Protein AF-A0A834Y3A1-F1 (afdb_monomer)

pLDDT: mean 75.52, std 21.19, range [23.22, 96.44]

Radius of gyration: 27.65 Å; Cα contacts (8 Å, |Δi|>4): 229; chains: 1; bounding box: 80×73×77 Å

Structure (mmCIF, N/CA/C/O backbone):
data_AF-A0A834Y3A1-F1
#
_entry.id   AF-A0A834Y3A1-F1
#
loop_
_atom_site.group_PDB
_atom_site.id
_atom_site.type_symbol
_atom_site.label_atom_id
_atom_site.label_alt_id
_atom_site.label_comp_id
_atom_site.label_asym_id
_atom_site.label_entity_id
_atom_site.label_seq_id
_atom_site.pdbx_PDB_ins_code
_atom_site.Cartn_x
_atom_site.Cartn_y
_atom_site.Cartn_z
_atom_site.occupancy
_atom_site.B_iso_or_equiv
_atom_site.auth_seq_id
_atom_site.auth_comp_id
_atom_site.auth_asym_id
_atom_site.auth_atom_id
_atom_site.pdbx_PDB_model_num
ATOM 1 N N . MET A 1 1 ? -21.225 -27.602 10.235 1.00 32.69 1 MET A N 1
ATOM 2 C CA . MET A 1 1 ? -19.753 -27.728 10.175 1.00 32.69 1 MET A CA 1
ATOM 3 C C . MET A 1 1 ? -19.314 -27.393 8.750 1.00 32.69 1 MET A C 1
ATOM 5 O O . MET A 1 1 ? -19.559 -28.190 7.855 1.00 32.69 1 MET A O 1
ATOM 9 N N . LYS A 1 2 ? -18.823 -26.173 8.484 1.00 32.00 2 LYS A N 1
ATOM 10 C CA . LYS A 1 2 ? -18.337 -25.793 7.144 1.00 32.00 2 LYS A CA 1
ATOM 11 C C . LYS A 1 2 ? -16.870 -26.198 7.054 1.00 32.00 2 LYS A C 1
ATOM 13 O O . LYS A 1 2 ? -16.052 -25.649 7.782 1.00 32.00 2 LYS A O 1
ATOM 18 N N . VAL A 1 3 ? -16.559 -27.169 6.200 1.00 30.30 3 VAL A N 1
ATOM 19 C CA . VAL A 1 3 ? -15.176 -27.528 5.877 1.00 30.30 3 VAL A CA 1
ATOM 20 C C . VAL A 1 3 ? -14.575 -26.335 5.139 1.00 30.30 3 VAL A C 1
ATOM 22 O O . VAL A 1 3 ? -14.958 -26.049 4.004 1.00 30.30 3 VAL A O 1
ATOM 25 N N . ALA A 1 4 ? -13.694 -25.589 5.803 1.00 40.66 4 ALA A N 1
ATOM 26 C CA . ALA A 1 4 ? -12.863 -24.610 5.125 1.00 40.66 4 ALA A CA 1
ATOM 27 C C . ALA A 1 4 ? -12.003 -25.387 4.123 1.00 40.66 4 ALA A C 1
ATOM 29 O O . ALA A 1 4 ? -11.193 -26.225 4.518 1.00 40.66 4 ALA A O 1
ATOM 30 N N . ARG A 1 5 ? -12.226 -25.178 2.822 1.00 53.34 5 ARG A N 1
ATOM 31 C CA . ARG A 1 5 ? -11.304 -25.698 1.813 1.00 53.34 5 ARG A CA 1
ATOM 32 C C . ARG A 1 5 ? -9.992 -24.950 2.016 1.00 53.34 5 ARG A C 1
ATOM 34 O O . ARG A 1 5 ? -9.934 -23.746 1.774 1.00 53.34 5 ARG A O 1
ATOM 41 N N . ASN A 1 6 ? -8.973 -25.653 2.499 1.00 65.19 6 ASN A N 1
ATOM 42 C CA . ASN A 1 6 ? -7.609 -25.154 2.456 1.00 65.19 6 ASN A CA 1
ATOM 43 C C . ASN A 1 6 ? -7.228 -25.058 0.980 1.00 65.19 6 ASN A C 1
ATOM 45 O O . ASN A 1 6 ? -6.978 -26.070 0.332 1.00 65.19 6 ASN A O 1
ATOM 49 N N . PHE A 1 7 ? -7.279 -23.846 0.436 1.00 71.38 7 PHE A N 1
ATOM 50 C CA . PHE A 1 7 ? -6.745 -23.576 -0.887 1.00 71.38 7 PHE A CA 1
ATOM 51 C C . PHE A 1 7 ? -5.223 -23.657 -0.807 1.00 71.38 7 PHE A C 1
ATOM 53 O O . PHE A 1 7 ? -4.604 -22.929 -0.027 1.00 71.38 7 PHE A O 1
ATOM 60 N N . ASP A 1 8 ? -4.630 -24.543 -1.605 1.00 81.19 8 ASP A N 1
ATOM 61 C CA . ASP A 1 8 ? -3.187 -24.560 -1.800 1.00 81.19 8 ASP A CA 1
ATOM 62 C C . ASP A 1 8 ? -2.806 -23.429 -2.763 1.00 81.19 8 ASP A C 1
ATOM 64 O O . ASP A 1 8 ? -2.893 -23.552 -3.986 1.00 81.19 8 ASP A O 1
ATOM 68 N N . TRP A 1 9 ? -2.425 -22.287 -2.193 1.00 76.19 9 TRP A N 1
ATOM 69 C CA . TRP A 1 9 ? -2.012 -21.115 -2.960 1.00 76.19 9 TRP A CA 1
ATOM 70 C C . TRP A 1 9 ? -0.797 -21.387 -3.849 1.00 76.19 9 TRP A C 1
ATOM 72 O O . TRP A 1 9 ? -0.702 -20.776 -4.912 1.00 76.19 9 TRP A O 1
ATOM 82 N N . ASN A 1 10 ? 0.091 -22.317 -3.474 1.00 76.81 10 ASN A N 1
ATOM 83 C CA . ASN A 1 10 ? 1.220 -22.681 -4.331 1.00 76.81 10 ASN A CA 1
ATOM 84 C C . ASN A 1 10 ? 0.724 -23.313 -5.620 1.00 76.81 10 ASN A C 1
ATOM 86 O O . ASN A 1 10 ? 1.170 -22.927 -6.699 1.00 76.81 10 ASN A O 1
ATOM 90 N N . GLN A 1 11 ? -0.233 -24.233 -5.506 1.00 83.00 11 GLN A N 1
ATOM 91 C CA . GLN A 1 11 ? -0.809 -24.888 -6.670 1.00 83.00 11 GLN A CA 1
ATOM 92 C C . GLN A 1 11 ? -1.520 -23.879 -7.576 1.00 83.00 11 GLN A C 1
ATOM 94 O O . GLN A 1 11 ? -1.281 -23.878 -8.775 1.00 83.00 11 GLN A O 1
ATOM 99 N N . ILE A 1 12 ? -2.294 -22.942 -7.014 1.00 82.56 12 ILE A N 1
ATOM 100 C CA . ILE A 1 12 ? -2.977 -21.902 -7.807 1.00 82.56 12 ILE A CA 1
ATOM 101 C C . ILE A 1 12 ? -1.976 -21.036 -8.585 1.00 82.56 12 ILE A C 1
ATOM 103 O O . ILE A 1 12 ? -2.203 -20.724 -9.754 1.00 82.56 12 ILE A O 1
ATOM 107 N N . ILE A 1 13 ? -0.874 -20.628 -7.951 1.00 80.31 13 ILE A N 1
ATOM 108 C CA . ILE A 1 13 ? 0.148 -19.797 -8.602 1.00 80.31 13 ILE A CA 1
ATOM 109 C C . ILE A 1 13 ? 0.891 -20.605 -9.680 1.00 80.31 13 ILE A C 1
ATOM 111 O O . ILE A 1 13 ? 1.150 -20.082 -10.766 1.00 80.31 13 ILE A O 1
ATOM 115 N N . LEU A 1 14 ? 1.196 -21.881 -9.419 1.00 82.81 14 LEU A N 1
ATOM 116 C CA . LEU A 1 14 ? 1.793 -22.792 -10.401 1.00 82.81 14 LEU A CA 1
ATOM 117 C C . LEU A 1 14 ? 0.873 -23.007 -11.608 1.00 82.81 14 LEU A C 1
ATOM 119 O O . LEU A 1 14 ? 1.329 -22.878 -12.743 1.00 82.81 14 LEU A O 1
ATOM 123 N N . ASP A 1 15 ? -0.414 -23.254 -11.378 1.00 85.06 15 ASP A N 1
ATOM 124 C CA . ASP A 1 15 ? -1.414 -23.433 -12.433 1.00 85.06 15 ASP A CA 1
ATOM 125 C C . ASP A 1 15 ? -1.564 -22.155 -13.267 1.00 85.06 15 ASP A C 1
ATOM 127 O O . ASP A 1 15 ? -1.621 -22.207 -14.499 1.00 85.06 15 ASP A O 1
ATOM 131 N N . ALA A 1 16 ? -1.570 -20.986 -12.615 1.00 83.81 16 ALA A N 1
ATOM 132 C CA . ALA A 1 16 ? -1.600 -19.696 -13.296 1.00 83.81 16 ALA A CA 1
ATOM 133 C C . ALA A 1 16 ? -0.361 -19.498 -14.183 1.00 83.81 16 ALA A C 1
ATOM 135 O O . ALA A 1 16 ? -0.502 -19.068 -15.329 1.00 83.81 16 ALA A O 1
ATOM 136 N N . LYS A 1 17 ? 0.834 -19.855 -13.689 1.00 83.00 17 LYS A N 1
ATOM 137 C CA . LYS A 1 17 ? 2.085 -19.812 -14.462 1.00 83.00 17 LYS A CA 1
ATOM 138 C C . LYS A 1 17 ? 2.014 -20.723 -15.682 1.00 83.00 17 LYS A C 1
ATOM 140 O O . LYS A 1 17 ? 2.217 -20.249 -16.792 1.00 83.00 17 LYS A O 1
ATOM 145 N N . GLN A 1 18 ? 1.650 -21.992 -15.494 1.00 86.25 18 GLN A N 1
ATOM 146 C CA . GLN A 1 18 ? 1.527 -22.959 -16.588 1.00 86.25 18 GLN A CA 1
ATOM 147 C C . GLN A 1 18 ? 0.534 -22.490 -17.655 1.00 86.25 18 GLN A C 1
ATOM 149 O O . GLN A 1 18 ? 0.796 -22.608 -18.851 1.00 86.25 18 GLN A O 1
ATOM 154 N N . LEU A 1 19 ? -0.601 -21.923 -17.235 1.00 85.06 19 LEU A N 1
ATOM 155 C CA . LEU A 1 19 ? -1.594 -21.372 -18.152 1.00 85.06 19 LEU A CA 1
ATOM 156 C C . LEU A 1 19 ? -1.058 -20.162 -18.926 1.00 85.06 19 LEU A C 1
ATOM 158 O O . LEU A 1 19 ? -1.362 -20.016 -20.111 1.00 85.06 19 LEU A O 1
ATOM 162 N N . ALA A 1 20 ? -0.301 -19.287 -18.267 1.00 84.00 20 ALA A N 1
ATOM 163 C CA . ALA A 1 20 ? 0.315 -18.135 -18.908 1.00 84.00 20 ALA A CA 1
ATOM 164 C C . ALA A 1 20 ? 1.389 -18.575 -19.913 1.00 84.00 20 ALA A C 1
ATOM 166 O O . ALA A 1 20 ? 1.326 -18.158 -21.069 1.00 84.00 20 ALA A O 1
ATOM 167 N N . ASP A 1 21 ? 2.264 -19.508 -19.530 1.00 84.25 21 ASP A N 1
ATOM 168 C CA . ASP A 1 21 ? 3.291 -20.096 -20.396 1.00 84.25 21 ASP A CA 1
ATOM 169 C C . ASP A 1 21 ? 2.661 -20.752 -21.636 1.00 84.25 21 ASP A C 1
ATOM 171 O O . ASP A 1 21 ? 3.067 -20.472 -22.765 1.00 84.25 21 ASP A O 1
ATOM 175 N N . ALA A 1 22 ? 1.591 -21.536 -21.458 1.00 89.19 22 ALA A N 1
ATOM 176 C CA . ALA A 1 22 ? 0.849 -22.161 -22.558 1.00 89.19 22 ALA A CA 1
ATOM 177 C C . ALA A 1 22 ? 0.218 -21.145 -23.529 1.00 89.19 22 ALA A C 1
ATOM 179 O O . ALA A 1 22 ? -0.038 -21.467 -24.689 1.00 89.19 22 ALA A O 1
ATOM 180 N N . LYS A 1 23 ? -0.038 -19.916 -23.067 1.00 87.81 23 LYS A N 1
ATOM 181 C CA . LYS A 1 23 ? -0.569 -18.810 -23.877 1.00 87.81 23 LYS A CA 1
ATOM 182 C C . LYS A 1 23 ? 0.519 -17.854 -24.380 1.00 87.81 23 LYS A C 1
ATOM 184 O O . LYS A 1 23 ? 0.181 -16.868 -25.034 1.00 87.81 23 LYS A O 1
ATOM 189 N N . GLY A 1 24 ? 1.795 -18.100 -24.071 1.00 86.44 24 GLY A N 1
ATOM 190 C CA . GLY A 1 24 ? 2.888 -17.166 -24.359 1.00 86.44 24 GLY A CA 1
ATOM 191 C C . GLY A 1 24 ? 2.744 -15.825 -23.627 1.00 86.44 24 GLY A C 1
ATOM 192 O O . GLY A 1 24 ? 3.175 -14.790 -24.133 1.00 86.44 24 GLY A O 1
ATOM 193 N N . ILE A 1 25 ? 2.088 -15.825 -22.464 1.00 84.88 25 ILE A N 1
ATOM 194 C CA . ILE A 1 25 ? 1.897 -14.661 -21.597 1.00 84.88 25 ILE A CA 1
ATOM 195 C C . ILE A 1 25 ? 2.917 -14.746 -20.464 1.00 84.88 25 ILE A C 1
ATOM 197 O O . ILE A 1 25 ? 3.046 -15.774 -19.812 1.00 84.88 25 ILE A O 1
ATOM 201 N N . SER A 1 26 ? 3.608 -13.647 -20.180 1.00 79.25 26 SER A N 1
ATOM 202 C CA . SER A 1 26 ? 4.492 -13.554 -19.018 1.00 79.25 26 SER A CA 1
ATOM 203 C C . SER A 1 26 ? 3.747 -12.943 -17.829 1.00 79.25 26 SER A C 1
ATOM 205 O O . SER A 1 26 ? 3.118 -11.891 -17.960 1.00 79.25 26 SER A O 1
ATOM 207 N N . ILE A 1 27 ? 3.819 -13.597 -16.667 1.00 79.12 27 ILE A N 1
ATOM 208 C CA . ILE A 1 27 ? 3.304 -13.057 -15.403 1.00 79.12 27 ILE A CA 1
ATOM 209 C C . ILE A 1 27 ? 4.431 -12.302 -14.707 1.00 79.12 27 ILE A C 1
ATOM 211 O O . ILE A 1 27 ? 5.440 -12.898 -14.340 1.00 79.12 27 ILE A O 1
ATOM 215 N N . TYR A 1 28 ? 4.229 -11.005 -14.494 1.00 76.38 28 TYR A N 1
ATOM 216 C CA . TYR A 1 28 ? 5.210 -10.143 -13.829 1.00 76.38 28 TYR A CA 1
ATOM 217 C C . TYR A 1 28 ? 4.833 -9.807 -12.388 1.00 76.38 28 TYR A C 1
ATOM 219 O O . TYR A 1 28 ? 5.699 -9.424 -11.616 1.00 76.38 28 TYR A O 1
ATOM 227 N N . ALA A 1 29 ? 3.563 -9.964 -12.004 1.00 81.25 29 ALA A N 1
ATOM 228 C CA . ALA A 1 29 ? 3.100 -9.674 -10.654 1.00 81.25 29 ALA A CA 1
ATOM 229 C C . ALA A 1 29 ? 1.951 -10.595 -10.230 1.00 81.25 29 ALA A C 1
ATOM 231 O O . ALA A 1 29 ? 1.132 -11.001 -11.057 1.00 81.25 29 ALA A O 1
ATOM 232 N N . VAL A 1 30 ? 1.860 -10.879 -8.931 1.00 81.88 30 VAL A N 1
ATOM 233 C CA . VAL A 1 30 ? 0.772 -11.645 -8.309 1.00 81.88 30 VAL A CA 1
ATOM 234 C C . VAL A 1 30 ? 0.327 -10.903 -7.058 1.00 81.88 30 VAL A C 1
ATOM 236 O O . VAL A 1 30 ? 1.142 -10.538 -6.212 1.00 81.88 30 VAL A O 1
ATOM 239 N N . MET A 1 31 ? -0.986 -10.693 -6.943 1.00 82.19 31 MET A N 1
ATOM 240 C CA . MET A 1 31 ? -1.605 -10.194 -5.720 1.00 82.19 31 MET A CA 1
ATOM 241 C C . MET A 1 31 ? -1.971 -11.362 -4.810 1.00 82.19 31 MET A C 1
ATOM 243 O O . MET A 1 31 ? -2.745 -12.234 -5.202 1.00 82.19 31 MET A O 1
ATOM 247 N N . ILE A 1 32 ? -1.454 -11.352 -3.588 1.00 81.88 32 ILE A N 1
ATOM 248 C CA . ILE A 1 32 ? -1.757 -12.338 -2.551 1.00 81.88 32 ILE A CA 1
ATOM 249 C C . ILE A 1 32 ? -2.313 -11.661 -1.309 1.00 81.88 32 ILE A C 1
ATOM 251 O O . ILE A 1 32 ? -2.127 -10.470 -1.101 1.00 81.88 32 ILE A O 1
ATOM 255 N N . ASN A 1 33 ? -2.982 -12.427 -0.458 1.00 78.81 33 ASN A N 1
ATOM 256 C CA . ASN A 1 33 ? -3.491 -11.920 0.809 1.00 78.81 33 ASN A CA 1
ATOM 257 C C . ASN A 1 33 ? -2.335 -11.672 1.795 1.00 78.81 33 ASN A C 1
ATOM 259 O O . ASN A 1 33 ? -1.788 -10.572 1.823 1.00 78.81 33 ASN A O 1
ATOM 263 N N . ASP A 1 34 ? -1.906 -12.701 2.536 1.00 69.25 34 ASP A N 1
ATOM 264 C CA . ASP A 1 34 ? -0.954 -12.516 3.646 1.00 69.25 34 ASP A CA 1
ATOM 265 C C . ASP A 1 34 ? 0.252 -13.471 3.637 1.00 69.25 34 ASP A C 1
ATOM 267 O O . ASP A 1 34 ? 1.206 -13.253 4.382 1.00 69.25 34 ASP A O 1
ATOM 271 N N . ASN A 1 35 ? 0.248 -14.512 2.800 1.00 67.00 35 ASN A N 1
ATOM 272 C CA . ASN A 1 35 ? 1.217 -15.607 2.891 1.00 67.00 35 ASN A CA 1
ATOM 273 C C . ASN A 1 35 ? 2.359 -15.458 1.866 1.00 67.00 35 ASN A C 1
ATOM 275 O O . ASN A 1 35 ? 2.408 -16.169 0.865 1.00 67.00 35 ASN A O 1
ATOM 279 N N . ILE A 1 36 ? 3.241 -14.476 2.099 1.00 62.66 36 ILE A N 1
ATOM 280 C CA . ILE A 1 36 ? 4.395 -14.173 1.222 1.00 62.66 36 ILE A CA 1
ATOM 281 C C . ILE A 1 36 ? 5.398 -15.337 1.198 1.00 62.66 36 ILE A C 1
ATOM 283 O O . ILE A 1 36 ? 5.954 -15.645 0.144 1.00 62.66 36 ILE A O 1
ATOM 287 N N . ASP A 1 37 ? 5.572 -16.030 2.327 1.00 65.62 37 ASP A N 1
ATOM 288 C CA . ASP A 1 37 ? 6.592 -17.074 2.514 1.00 65.62 37 ASP A CA 1
ATOM 289 C C . ASP A 1 37 ? 6.440 -18.270 1.560 1.00 65.62 37 ASP A C 1
ATOM 291 O O . ASP A 1 37 ? 7.386 -19.027 1.328 1.00 65.62 37 ASP A O 1
ATOM 295 N N . LEU A 1 38 ? 5.249 -18.446 0.989 1.00 60.94 38 LEU A N 1
ATOM 296 C CA . LEU A 1 38 ? 4.933 -19.542 0.081 1.00 60.94 38 LEU A CA 1
ATOM 297 C C . LEU A 1 38 ? 5.582 -19.384 -1.307 1.00 60.94 38 LEU A C 1
ATOM 299 O O . LEU A 1 38 ? 5.901 -20.384 -1.947 1.00 60.94 38 LEU A O 1
ATOM 303 N N . ILE A 1 39 ? 5.861 -18.159 -1.761 1.00 59.56 39 ILE A N 1
ATOM 304 C CA . ILE A 1 39 ? 6.174 -17.913 -3.182 1.00 59.56 39 ILE A CA 1
ATOM 305 C C . ILE A 1 39 ? 7.664 -18.048 -3.500 1.00 59.56 39 ILE A C 1
ATOM 307 O O . ILE A 1 39 ? 8.029 -18.494 -4.591 1.00 59.56 39 ILE A O 1
ATOM 311 N N . ASN A 1 40 ? 8.531 -17.802 -2.516 1.00 59.97 40 ASN A N 1
ATOM 312 C CA . ASN A 1 40 ? 9.982 -17.933 -2.683 1.00 59.97 40 ASN A CA 1
ATOM 313 C C . ASN A 1 40 ? 10.435 -19.375 -2.995 1.00 59.97 40 ASN A C 1
ATOM 315 O O . ASN A 1 40 ? 11.567 -19.583 -3.414 1.00 59.97 40 ASN A O 1
ATOM 319 N N . LYS A 1 41 ? 9.568 -20.385 -2.825 1.00 61.56 41 LYS A N 1
ATOM 320 C CA . LYS A 1 41 ? 9.911 -21.802 -3.036 1.00 61.56 41 LYS A CA 1
ATOM 321 C C . LYS A 1 41 ? 9.649 -22.330 -4.448 1.00 61.56 41 LYS A C 1
ATOM 323 O O . LYS A 1 41 ? 10.129 -23.411 -4.770 1.00 61.56 41 LYS A O 1
ATOM 328 N N . ALA A 1 42 ? 8.900 -21.614 -5.288 1.00 60.09 42 ALA A N 1
ATOM 329 C CA . ALA A 1 42 ? 8.361 -22.175 -6.533 1.00 60.09 42 ALA A CA 1
ATOM 330 C C . ALA A 1 42 ? 8.996 -21.614 -7.827 1.00 60.09 42 ALA A C 1
ATOM 332 O O . ALA A 1 42 ? 8.391 -21.664 -8.899 1.00 60.09 42 ALA A O 1
ATOM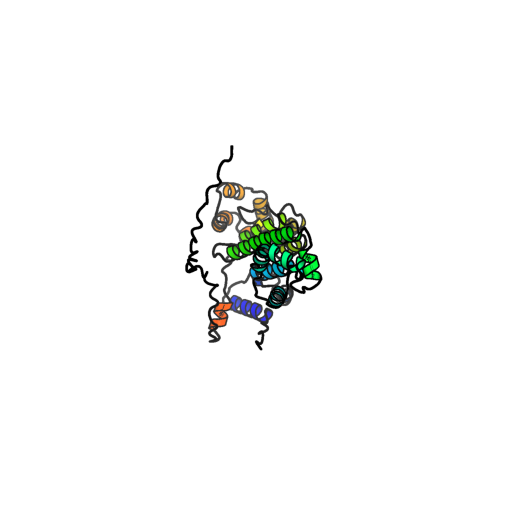 333 N N . GLY A 1 43 ? 10.230 -21.097 -7.756 1.00 65.62 43 GLY A N 1
ATOM 334 C CA . GLY A 1 43 ? 10.950 -20.608 -8.943 1.00 65.62 43 GLY A CA 1
ATOM 335 C C . GLY A 1 43 ? 10.318 -19.348 -9.548 1.00 65.62 43 GLY A C 1
ATOM 336 O O . GLY A 1 43 ? 10.212 -19.216 -10.771 1.00 65.62 43 GLY A O 1
ATOM 337 N N . PHE A 1 44 ? 9.848 -18.451 -8.679 1.00 69.81 44 PHE A N 1
ATOM 338 C CA . PHE A 1 44 ? 9.234 -17.161 -9.011 1.00 69.81 44 PHE A CA 1
ATOM 339 C C . PHE A 1 44 ? 10.142 -15.978 -8.654 1.00 69.81 44 PHE A C 1
ATOM 341 O O . PHE A 1 44 ? 9.657 -14.916 -8.286 1.00 69.81 44 PHE A O 1
ATOM 348 N N . GLU A 1 45 ? 11.459 -16.146 -8.777 1.00 68.88 45 GLU A N 1
ATOM 349 C CA . GLU A 1 45 ? 12.464 -15.158 -8.343 1.00 68.88 45 GLU A CA 1
ATOM 350 C C . GLU A 1 45 ? 12.280 -13.765 -8.968 1.00 68.88 45 GLU A C 1
ATOM 352 O O . GLU A 1 45 ? 12.713 -12.776 -8.394 1.00 68.88 45 GLU A O 1
ATOM 357 N N . LYS A 1 46 ? 11.597 -13.675 -10.117 1.00 73.56 46 LYS A N 1
ATOM 358 C CA . LYS A 1 46 ? 11.345 -12.418 -10.843 1.00 73.56 46 LYS A CA 1
ATOM 359 C C . LYS A 1 46 ? 9.914 -11.896 -10.739 1.00 73.56 46 LYS A C 1
ATOM 361 O O . LYS A 1 46 ? 9.543 -10.975 -11.461 1.00 73.56 46 LYS A O 1
ATOM 366 N N . LEU A 1 47 ? 9.068 -12.520 -9.924 1.00 78.25 47 LEU A N 1
ATOM 367 C CA . LEU A 1 47 ? 7.656 -12.174 -9.867 1.00 78.25 47 LEU A CA 1
ATOM 368 C C . LEU A 1 47 ? 7.397 -11.163 -8.750 1.00 78.25 47 LEU A C 1
ATOM 370 O O . LEU A 1 47 ? 7.751 -11.382 -7.594 1.00 78.25 47 LEU A O 1
ATOM 374 N N . TRP A 1 48 ? 6.727 -10.064 -9.080 1.00 79.62 48 TRP A N 1
ATOM 375 C CA . TRP A 1 48 ? 6.436 -9.010 -8.119 1.00 79.62 48 TRP A CA 1
ATOM 376 C C . TRP A 1 48 ? 5.284 -9.418 -7.209 1.00 79.62 48 TRP A C 1
ATOM 378 O O . TRP A 1 48 ? 4.154 -9.649 -7.649 1.00 79.62 48 TRP A O 1
ATOM 388 N N . LEU A 1 49 ? 5.573 -9.502 -5.916 1.00 77.81 49 LEU A N 1
ATOM 389 C CA . LEU A 1 49 ? 4.601 -9.910 -4.913 1.00 77.81 49 LEU A CA 1
ATOM 390 C C . LEU A 1 49 ? 3.894 -8.690 -4.359 1.00 77.81 49 LEU A C 1
ATOM 392 O O . LEU A 1 49 ? 4.481 -7.871 -3.655 1.00 77.81 49 LEU A O 1
ATOM 396 N N . LEU A 1 50 ? 2.612 -8.581 -4.678 1.00 81.31 50 LEU A N 1
ATOM 397 C CA . LEU A 1 50 ? 1.762 -7.502 -4.210 1.00 81.31 50 LEU A CA 1
ATOM 398 C C . LEU A 1 50 ? 0.814 -8.044 -3.148 1.00 81.31 50 LEU A C 1
ATOM 400 O O . LEU A 1 50 ? 0.274 -9.140 -3.286 1.00 81.31 50 LEU A O 1
ATOM 404 N N . ARG A 1 51 ? 0.573 -7.275 -2.088 1.00 83.00 51 ARG A N 1
ATOM 405 C CA . ARG A 1 51 ? -0.474 -7.625 -1.128 1.00 83.00 51 ARG A CA 1
ATOM 406 C C . ARG A 1 51 ? -1.818 -7.048 -1.543 1.00 83.00 51 ARG A C 1
ATOM 408 O O . ARG A 1 51 ? -1.920 -5.916 -2.007 1.00 83.00 51 ARG A O 1
ATOM 415 N N . CYS A 1 52 ? -2.862 -7.834 -1.330 1.00 87.06 52 CYS A N 1
ATOM 416 C CA . CYS A 1 52 ? -4.244 -7.430 -1.497 1.00 87.06 52 CYS A CA 1
ATOM 417 C C . CYS A 1 52 ? -4.608 -6.386 -0.433 1.00 87.06 52 CYS A C 1
ATOM 419 O O . CYS A 1 52 ? -4.536 -6.668 0.765 1.00 87.06 52 CYS A O 1
ATOM 421 N N . ASN A 1 53 ? -5.052 -5.201 -0.868 1.00 86.44 53 ASN A N 1
ATOM 422 C CA . ASN A 1 53 ? -5.437 -4.109 0.035 1.00 86.44 53 ASN A CA 1
ATOM 423 C C . ASN A 1 53 ? -6.537 -4.515 1.019 1.00 86.44 53 ASN A C 1
ATOM 425 O O . ASN A 1 53 ? -6.499 -4.099 2.172 1.00 86.44 53 ASN A O 1
ATOM 429 N N . TRP A 1 54 ? -7.478 -5.356 0.583 1.00 86.38 54 TRP A N 1
ATOM 430 C CA . TRP A 1 54 ? -8.555 -5.856 1.434 1.00 86.38 54 TRP A CA 1
ATOM 431 C C . TRP A 1 54 ? -8.043 -6.769 2.552 1.00 86.38 54 TRP A C 1
ATOM 433 O O . TRP A 1 54 ? -8.399 -6.613 3.715 1.00 86.38 54 TRP A O 1
ATOM 443 N N . SER A 1 55 ? -7.183 -7.737 2.219 1.00 84.88 55 SER A N 1
ATOM 444 C CA . SER A 1 55 ? -6.580 -8.605 3.241 1.00 84.88 55 SER A CA 1
ATOM 445 C C . SER A 1 55 ? -5.782 -7.772 4.236 1.00 84.88 55 SER A C 1
ATOM 447 O O . SER A 1 55 ? -5.903 -7.910 5.453 1.00 84.88 55 SER A O 1
ATOM 449 N N . PHE A 1 56 ? -5.014 -6.830 3.697 1.00 86.62 56 PHE A N 1
ATOM 450 C CA . PHE A 1 56 ? -4.180 -5.949 4.480 1.00 86.62 56 PHE A CA 1
ATOM 451 C C . PHE A 1 56 ? -4.981 -5.049 5.433 1.00 86.62 56 PHE A C 1
ATOM 453 O O . PHE A 1 56 ? -4.603 -4.905 6.598 1.00 86.62 56 PHE A O 1
ATOM 460 N N . SER A 1 57 ? -6.113 -4.498 4.991 1.00 86.19 57 SER A N 1
ATOM 461 C CA . SER A 1 57 ? -6.971 -3.681 5.849 1.00 86.19 57 SER A CA 1
ATOM 462 C C . SER A 1 57 ? -7.573 -4.476 6.997 1.00 86.19 57 SER A C 1
ATOM 464 O O . SER A 1 57 ? -7.616 -3.963 8.110 1.00 86.19 57 SER A O 1
ATOM 466 N N . VAL A 1 58 ? -7.965 -5.735 6.769 1.00 85.19 58 VAL A N 1
ATOM 467 C CA . VAL A 1 58 ? -8.451 -6.627 7.836 1.00 85.19 58 VAL A CA 1
ATOM 468 C C . VAL A 1 58 ? -7.361 -6.851 8.889 1.00 85.19 58 VAL A C 1
ATOM 470 O O . VAL A 1 58 ? -7.645 -6.907 10.086 1.00 85.19 58 VAL A O 1
ATOM 473 N N . LEU A 1 59 ? -6.091 -6.945 8.482 1.00 85.19 59 LEU A N 1
ATOM 474 C CA . LEU A 1 59 ? -4.988 -7.052 9.439 1.00 85.19 59 LEU A CA 1
ATOM 475 C C . LEU A 1 59 ? -4.776 -5.774 10.253 1.00 85.19 59 LEU A C 1
ATOM 477 O O . LEU A 1 59 ? -4.470 -5.875 11.441 1.00 85.19 59 LEU A O 1
ATOM 481 N N . ILE A 1 60 ? -4.908 -4.596 9.637 1.00 85.94 60 ILE A N 1
ATOM 482 C CA . ILE A 1 60 ? -4.830 -3.326 10.370 1.00 85.94 60 ILE A CA 1
ATOM 483 C C . ILE A 1 60 ? -6.019 -3.200 11.322 1.00 85.94 60 ILE A C 1
ATOM 485 O O . ILE A 1 60 ? -5.840 -2.872 12.488 1.00 85.94 60 ILE A O 1
ATOM 489 N N . GLU A 1 61 ? -7.220 -3.527 10.865 1.00 84.94 61 GLU A N 1
ATOM 490 C CA . GLU A 1 61 ? -8.436 -3.496 11.670 1.00 84.94 61 GLU A CA 1
ATOM 491 C C . GLU A 1 61 ? -8.317 -4.362 12.928 1.00 84.94 61 GLU A C 1
ATOM 493 O O . GLU A 1 61 ? -8.590 -3.892 14.030 1.00 84.94 61 GLU A O 1
ATOM 498 N N . LYS A 1 62 ? -7.786 -5.583 12.802 1.00 82.44 62 LYS A N 1
ATOM 499 C CA . LYS A 1 62 ? -7.491 -6.456 13.953 1.00 82.44 62 LYS A CA 1
ATOM 500 C C . LYS A 1 62 ? -6.486 -5.861 14.943 1.00 82.44 62 LYS A C 1
ATOM 502 O O . LYS A 1 62 ? -6.450 -6.293 16.090 1.00 82.44 62 LYS A O 1
ATOM 507 N N . LYS A 1 63 ? -5.637 -4.926 14.509 1.00 81.94 63 LYS A N 1
ATOM 508 C CA . LYS A 1 63 ? -4.707 -4.192 15.380 1.00 81.94 63 LYS A CA 1
ATOM 509 C C . LYS A 1 63 ? -5.344 -2.944 15.990 1.00 81.94 63 LYS A C 1
ATOM 511 O O . LYS A 1 63 ? -4.949 -2.565 17.084 1.00 81.94 63 LYS A O 1
ATOM 516 N N . LEU A 1 64 ? -6.298 -2.327 15.292 1.00 79.31 64 LEU A N 1
ATOM 517 C CA . LEU A 1 64 ? -6.946 -1.074 15.692 1.00 79.31 64 LEU A CA 1
ATOM 518 C C . LEU A 1 64 ? -8.195 -1.221 16.530 1.00 79.31 64 LEU A C 1
ATOM 520 O O . LEU A 1 64 ? -8.689 -0.228 17.053 1.00 79.31 64 LEU A O 1
ATOM 524 N N . ILE A 1 65 ? -8.733 -2.424 16.624 1.00 74.25 65 ILE A N 1
ATOM 525 C CA . ILE A 1 65 ? -9.815 -2.722 17.541 1.00 74.25 65 ILE A CA 1
ATOM 526 C C . ILE A 1 65 ? -9.158 -3.358 18.761 1.00 74.25 65 ILE A C 1
ATOM 528 O O . ILE A 1 65 ? -8.893 -4.565 18.732 1.00 74.25 65 ILE A O 1
ATOM 532 N N . PRO A 1 66 ? -8.847 -2.585 19.824 1.00 64.75 66 PRO A N 1
ATOM 533 C CA . PRO A 1 66 ? -8.516 -3.178 21.102 1.00 64.75 66 PRO A CA 1
ATOM 534 C C . PRO A 1 66 ? -9.638 -4.123 21.476 1.00 64.75 66 PRO A C 1
ATOM 536 O O . PRO A 1 66 ? -10.806 -3.740 21.562 1.00 64.75 66 PRO A O 1
ATOM 539 N N . LEU A 1 67 ? -9.259 -5.380 21.658 1.00 57.72 67 LEU A N 1
ATOM 540 C CA . LEU A 1 67 ? -10.164 -6.448 22.058 1.00 57.72 67 LEU A CA 1
ATOM 541 C C . LEU A 1 67 ? -10.812 -6.155 23.419 1.00 57.72 67 LEU A C 1
ATOM 543 O O . LEU A 1 67 ? -11.796 -6.786 23.774 1.00 57.72 67 LEU A O 1
ATOM 547 N N . ASP A 1 68 ? -10.276 -5.177 24.147 1.00 64.44 68 ASP A N 1
ATOM 548 C CA . ASP A 1 68 ? -10.681 -4.819 25.497 1.00 64.44 68 ASP A CA 1
ATOM 549 C C . ASP A 1 68 ? -11.900 -3.872 25.537 1.00 64.44 68 ASP A C 1
ATOM 551 O O . ASP A 1 68 ? -12.529 -3.738 26.583 1.00 64.44 68 ASP A O 1
ATOM 555 N N . TYR A 1 69 ? -12.304 -3.260 24.410 1.00 63.03 69 TYR A N 1
ATOM 556 C CA . TYR A 1 69 ? -13.495 -2.386 24.354 1.00 63.03 69 TYR A CA 1
ATOM 557 C C . TYR A 1 69 ? -14.824 -3.139 24.256 1.00 63.03 69 TYR A C 1
ATOM 559 O O . TYR A 1 69 ? -15.892 -2.525 24.240 1.00 63.03 69 TYR A O 1
ATOM 567 N N . GLY A 1 70 ? -14.777 -4.460 24.125 1.00 56.16 70 GLY A N 1
ATOM 568 C CA . GLY A 1 70 ? -15.891 -5.209 23.591 1.00 56.16 70 GLY A CA 1
ATOM 569 C C . GLY A 1 70 ? -16.329 -6.385 24.434 1.00 56.16 70 GLY A C 1
ATOM 570 O O . GLY A 1 70 ? -15.551 -7.290 24.693 1.00 56.16 70 GLY A O 1
ATOM 571 N N . GLY A 1 71 ? -17.618 -6.419 24.776 1.00 61.91 71 GLY A N 1
ATOM 572 C CA . GLY A 1 71 ? -18.279 -7.668 25.157 1.00 61.91 71 GLY A CA 1
ATOM 573 C C . GLY A 1 71 ? -18.413 -8.634 23.966 1.00 61.91 71 GLY A C 1
ATOM 574 O O . GLY A 1 71 ? -17.858 -8.413 22.891 1.00 61.91 71 GLY A O 1
ATOM 575 N N . SER A 1 72 ? -19.244 -9.667 24.117 1.00 61.03 72 SER A N 1
ATOM 576 C CA . SER A 1 72 ? -19.399 -10.797 23.172 1.00 61.03 72 SER A CA 1
ATOM 577 C C . SER A 1 72 ? -19.532 -10.467 21.668 1.00 61.03 72 SER A C 1
ATOM 579 O O . SER A 1 72 ? -19.196 -11.303 20.829 1.00 61.03 72 SER A O 1
ATOM 581 N N . ALA A 1 73 ? -19.998 -9.270 21.292 1.00 61.25 73 ALA A N 1
ATOM 582 C CA . ALA A 1 73 ? -20.065 -8.828 19.896 1.00 61.25 73 ALA A CA 1
ATOM 583 C C . ALA A 1 73 ? -18.678 -8.620 19.255 1.00 61.25 73 ALA A C 1
ATOM 585 O O . ALA A 1 73 ? -18.503 -8.924 18.075 1.00 61.25 73 ALA A O 1
ATOM 586 N N . PHE A 1 74 ? -17.693 -8.146 20.023 1.00 63.84 74 PHE A N 1
ATOM 587 C CA . PHE A 1 74 ? -16.309 -7.999 19.562 1.00 63.84 74 PHE A CA 1
ATOM 588 C C . PHE A 1 74 ? -15.582 -9.347 19.543 1.00 63.84 74 PHE A C 1
ATOM 590 O O . PHE A 1 74 ? -14.830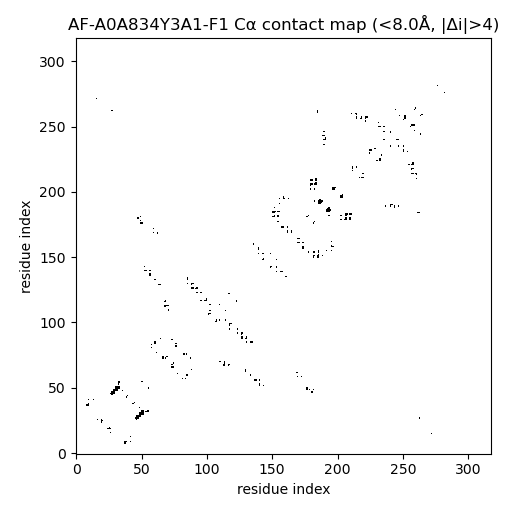 -9.621 18.607 1.00 63.84 74 PHE A O 1
ATOM 597 N N . ASP A 1 75 ? -15.877 -10.232 20.498 1.00 63.72 75 ASP A N 1
ATOM 598 C CA . ASP A 1 75 ? -15.362 -11.606 20.494 1.00 63.72 75 ASP A CA 1
ATOM 599 C C . ASP A 1 75 ? -15.854 -12.384 19.266 1.00 63.72 75 ASP A C 1
ATOM 601 O O . ASP A 1 75 ? -15.067 -12.983 18.537 1.00 63.72 75 ASP A O 1
ATOM 605 N N . ALA A 1 76 ? -17.149 -12.290 18.948 1.00 59.94 76 ALA A N 1
ATOM 606 C CA . ALA A 1 76 ? -17.721 -12.915 17.755 1.00 59.94 76 ALA A CA 1
ATOM 607 C C . ALA A 1 76 ? -17.167 -12.333 16.439 1.00 59.94 76 ALA A C 1
ATOM 609 O O . ALA A 1 76 ? -17.186 -13.001 15.399 1.00 59.94 76 ALA A O 1
ATOM 610 N N . ALA A 1 77 ? -16.702 -11.085 16.474 1.00 60.88 77 ALA A N 1
ATOM 611 C CA . ALA A 1 77 ? -16.049 -10.398 15.368 1.00 60.88 77 ALA A CA 1
ATOM 612 C C . ALA A 1 77 ? -14.577 -10.817 15.194 1.00 60.88 77 ALA A C 1
ATOM 614 O O . ALA A 1 77 ? -14.075 -10.831 14.068 1.00 60.88 77 ALA A O 1
ATOM 615 N N . LYS A 1 78 ? -13.900 -11.217 16.276 1.00 62.16 78 LYS A N 1
ATOM 616 C CA . LYS A 1 78 ? -12.504 -11.682 16.274 1.00 62.16 78 LYS A CA 1
ATOM 617 C C . LYS A 1 78 ? -12.316 -12.974 15.477 1.00 62.16 78 LYS A C 1
ATOM 619 O O . LYS A 1 78 ? -11.348 -13.104 14.725 1.00 62.16 78 LYS A O 1
ATOM 624 N N . ASP A 1 79 ? -13.269 -13.893 15.602 1.00 59.00 79 ASP A N 1
ATOM 625 C CA . ASP A 1 79 ? -13.190 -15.233 15.006 1.00 59.00 79 ASP A CA 1
ATOM 626 C C . ASP A 1 79 ? -13.657 -15.280 13.545 1.00 59.00 79 ASP A C 1
ATOM 628 O O . ASP A 1 79 ? -13.445 -16.264 12.829 1.00 59.00 79 ASP A O 1
ATOM 632 N N . LYS A 1 80 ? -14.273 -14.202 13.052 1.00 62.41 80 LYS A N 1
ATOM 633 C CA . LYS A 1 80 ? -14.736 -14.118 11.669 1.00 62.41 80 LYS A CA 1
ATOM 634 C C . LYS A 1 80 ? -13.686 -13.432 10.807 1.00 62.41 80 LYS A C 1
ATOM 636 O O . LYS A 1 80 ? -13.613 -12.214 10.724 1.00 62.41 80 LYS A O 1
ATOM 641 N N . VAL A 1 81 ? -12.932 -14.250 10.073 1.00 55.06 81 VAL A N 1
ATOM 642 C CA . VAL A 1 81 ? -11.876 -13.839 9.123 1.00 55.06 81 VAL A CA 1
ATOM 643 C C . VAL A 1 81 ? -12.356 -12.819 8.068 1.00 55.06 81 VAL A C 1
ATOM 645 O O . VAL A 1 81 ? -11.532 -12.095 7.524 1.00 55.06 81 VAL A O 1
ATOM 648 N N . ASN A 1 82 ? -13.672 -12.706 7.841 1.00 57.12 82 ASN A N 1
ATOM 649 C CA . ASN A 1 82 ? -14.285 -11.824 6.840 1.00 57.12 82 ASN A CA 1
ATOM 650 C C . ASN A 1 82 ? -15.253 -10.774 7.419 1.00 57.12 82 ASN A C 1
ATOM 652 O O . ASN A 1 82 ? -16.030 -10.191 6.661 1.00 57.12 82 ASN A O 1
ATOM 656 N N . CYS A 1 83 ? -15.278 -10.552 8.736 1.00 54.84 83 CYS A N 1
ATOM 657 C CA . CYS A 1 83 ? -16.129 -9.508 9.301 1.00 54.84 83 CYS A CA 1
ATOM 658 C C . CYS A 1 83 ? -15.408 -8.166 9.288 1.00 54.84 83 CYS A C 1
ATOM 660 O O . CYS A 1 83 ? -14.472 -7.934 10.040 1.00 54.84 83 CYS A O 1
ATOM 662 N N . GLN A 1 84 ? -15.895 -7.300 8.406 1.00 65.88 84 GLN A N 1
ATOM 663 C CA . GLN A 1 84 ? -15.693 -5.866 8.449 1.00 65.88 84 GLN A CA 1
ATOM 664 C C . GLN A 1 84 ? -16.263 -5.322 9.766 1.00 65.88 84 GLN A C 1
ATOM 666 O O . GLN A 1 84 ? -17.472 -5.180 9.904 1.00 65.88 84 GLN A O 1
ATOM 671 N N . ASN A 1 85 ? -15.404 -5.046 10.733 1.00 73.50 85 ASN A N 1
ATOM 672 C CA . ASN A 1 85 ? -15.743 -4.550 12.066 1.00 73.50 85 ASN A CA 1
ATOM 673 C C . ASN A 1 85 ? -15.713 -3.012 12.155 1.00 73.50 85 ASN A C 1
ATOM 675 O O . ASN A 1 85 ? -15.939 -2.451 13.226 1.00 73.50 85 ASN A O 1
ATOM 679 N N . TRP A 1 86 ? -15.478 -2.315 11.042 1.00 76.38 86 TRP A N 1
ATOM 680 C CA . TRP A 1 86 ? -15.361 -0.857 10.979 1.00 76.38 86 TRP A CA 1
ATOM 681 C C . TRP A 1 86 ? -16.598 -0.117 11.494 1.00 76.38 86 TRP A C 1
ATOM 683 O O . TRP A 1 86 ? -16.473 1.007 11.968 1.00 76.38 86 TRP A O 1
ATOM 693 N N . TYR A 1 87 ? -17.778 -0.744 11.472 1.00 82.88 87 TYR A N 1
ATOM 694 C CA . TYR A 1 87 ? -19.002 -0.176 12.041 1.00 82.88 87 TYR A CA 1
ATOM 695 C C . TYR A 1 87 ? -19.073 -0.274 13.577 1.00 82.88 87 TYR A C 1
ATOM 697 O O . TYR A 1 87 ? -19.874 0.434 14.198 1.00 82.88 87 TYR A O 1
ATOM 705 N N . LEU A 1 88 ? -18.255 -1.126 14.210 1.00 85.12 88 LEU A N 1
ATOM 706 C CA . LEU A 1 88 ? -18.276 -1.335 15.660 1.00 85.12 88 LEU A CA 1
ATOM 707 C C . LEU A 1 88 ? -17.764 -0.111 16.418 1.00 85.12 88 LEU A C 1
ATOM 709 O O . LEU A 1 88 ? -18.378 0.262 17.412 1.00 85.12 88 LEU A O 1
ATOM 713 N N . LEU A 1 89 ? -16.696 0.545 15.951 1.00 87.31 89 LEU A N 1
ATOM 714 C CA . LEU A 1 89 ? -16.140 1.715 16.645 1.00 87.31 89 LEU A CA 1
ATOM 715 C C . LEU A 1 89 ? -17.078 2.936 16.615 1.00 87.31 89 LEU A C 1
ATOM 717 O O . LEU A 1 89 ? -17.357 3.458 17.694 1.00 87.31 89 LEU A O 1
ATOM 721 N N . PRO A 1 90 ? -17.667 3.342 15.467 1.00 88.94 90 PRO A N 1
ATOM 722 C CA . PRO A 1 90 ? -18.696 4.383 15.447 1.00 88.94 90 PRO A CA 1
ATOM 723 C C . PRO A 1 90 ? -19.895 4.052 16.340 1.00 88.94 90 PRO A C 1
ATOM 725 O O . PRO A 1 90 ? -20.454 4.930 16.995 1.00 88.94 90 PRO A O 1
ATOM 728 N N . THR A 1 91 ? -20.297 2.778 16.380 1.00 88.62 91 THR A N 1
ATOM 729 C CA . THR A 1 91 ? -21.405 2.330 17.232 1.00 88.62 91 THR A CA 1
ATOM 730 C C . THR A 1 91 ? -21.034 2.421 18.710 1.00 88.62 91 THR A C 1
ATOM 732 O O . THR A 1 91 ? -21.837 2.903 19.504 1.00 88.62 91 THR A O 1
ATOM 735 N N . CYS A 1 92 ? -19.825 1.995 19.081 1.00 88.56 92 CYS A N 1
ATOM 736 C CA . CYS A 1 92 ? -19.290 2.107 20.435 1.00 88.56 92 CYS A CA 1
ATOM 737 C C . CYS A 1 92 ? -19.265 3.572 20.881 1.00 88.56 92 CYS A C 1
ATOM 739 O O . CYS A 1 92 ? -19.860 3.912 21.898 1.00 88.56 92 CYS A O 1
ATOM 741 N N . LEU A 1 93 ? -18.701 4.451 20.049 1.00 91.06 93 LEU A N 1
ATOM 742 C CA . LEU A 1 93 ? -18.634 5.887 20.299 1.00 91.06 93 LEU A CA 1
ATOM 743 C C . LEU A 1 93 ? -20.027 6.503 20.500 1.00 91.06 93 LEU A C 1
ATOM 745 O O . LEU A 1 93 ? -20.267 7.191 21.488 1.00 91.06 93 LEU A O 1
ATOM 749 N N . LYS A 1 94 ? -20.988 6.185 19.621 1.00 94.19 94 LYS A N 1
ATOM 750 C CA . LYS A 1 94 ? -22.375 6.669 19.729 1.00 94.19 94 LYS A CA 1
ATOM 751 C C . LYS A 1 94 ? -23.058 6.248 21.036 1.00 94.19 94 LYS A C 1
ATOM 753 O O . LYS A 1 94 ? -23.921 6.970 21.529 1.00 94.19 94 LYS A O 1
ATOM 758 N N . ASN A 1 95 ? -22.713 5.077 21.569 1.00 91.75 95 ASN A N 1
ATOM 759 C CA . ASN A 1 95 ? -23.335 4.511 22.767 1.00 91.75 95 ASN A CA 1
ATOM 760 C C . ASN A 1 95 ? -22.485 4.683 24.036 1.00 91.75 95 ASN A C 1
ATOM 762 O O . ASN A 1 95 ? -22.897 4.206 25.092 1.00 91.75 95 ASN A O 1
ATOM 766 N N . LEU A 1 96 ? -21.336 5.363 23.962 1.00 91.25 96 LEU A N 1
ATOM 767 C CA . LEU A 1 96 ? -20.368 5.456 25.058 1.00 91.25 96 LEU A CA 1
ATOM 768 C C . LEU A 1 96 ? -21.002 5.991 26.347 1.00 91.25 96 LEU A C 1
ATOM 770 O O . LEU A 1 96 ? -20.926 5.334 27.378 1.00 91.25 96 LEU A O 1
ATOM 774 N N . ASN A 1 97 ? -21.741 7.101 26.265 1.00 92.44 97 ASN A N 1
ATOM 775 C CA . ASN A 1 97 ? -22.436 7.683 27.421 1.00 92.44 97 ASN A CA 1
ATOM 776 C C . ASN A 1 97 ? -23.437 6.717 28.070 1.00 92.44 97 ASN A C 1
ATOM 778 O O . ASN A 1 97 ? -23.518 6.634 29.293 1.00 92.44 97 ASN A O 1
ATOM 782 N N . ALA A 1 98 ? -24.194 5.967 27.264 1.00 91.50 98 ALA A N 1
ATOM 783 C CA . ALA A 1 98 ? -25.142 4.990 27.787 1.00 91.50 98 ALA A CA 1
ATOM 784 C C . ALA A 1 98 ? -24.414 3.843 28.505 1.00 91.50 98 ALA A C 1
ATOM 786 O O . ALA A 1 98 ? -24.817 3.457 29.600 1.00 91.50 98 ALA A O 1
ATOM 787 N N . MET A 1 99 ? -23.313 3.347 27.930 1.00 90.38 99 MET A N 1
ATOM 788 C CA . MET A 1 99 ? -22.486 2.305 28.549 1.00 90.38 99 MET A CA 1
ATOM 789 C C . MET A 1 99 ? -21.863 2.779 29.868 1.00 90.38 99 MET A C 1
ATOM 791 O O . MET A 1 99 ? -21.901 2.043 30.855 1.00 90.38 99 MET A O 1
ATOM 795 N N . SER A 1 100 ? -21.367 4.017 29.922 1.00 90.31 100 SER A N 1
ATOM 796 C CA . SER A 1 100 ? -20.819 4.618 31.144 1.00 90.31 100 SER A CA 1
ATOM 797 C C . SER A 1 100 ? -21.877 4.791 32.238 1.00 90.31 100 SER A C 1
ATOM 799 O O . SER A 1 100 ? -21.614 4.481 33.399 1.00 90.31 100 SER A O 1
ATOM 801 N N . ASN A 1 101 ? -23.100 5.201 31.885 1.00 91.06 101 ASN A N 1
ATOM 802 C CA . ASN A 1 101 ? -24.204 5.307 32.848 1.00 91.06 101 ASN A CA 1
ATOM 803 C C . ASN A 1 101 ? -24.616 3.931 33.391 1.00 91.06 101 ASN A C 1
ATOM 805 O O . ASN A 1 101 ? -24.765 3.757 34.598 1.00 91.06 101 ASN A O 1
ATOM 809 N N . MET A 1 102 ? -24.720 2.922 32.520 1.00 88.75 102 MET A N 1
ATOM 810 C CA . MET A 1 102 ? -25.038 1.549 32.933 1.00 88.75 102 MET A CA 1
ATOM 811 C C . MET A 1 102 ? -24.012 0.987 33.923 1.00 88.75 102 MET A C 1
ATOM 813 O O . MET A 1 102 ? -24.385 0.249 34.844 1.00 88.75 102 MET A O 1
ATOM 817 N N . LEU A 1 103 ? -22.737 1.348 33.743 1.00 89.38 103 LEU A N 1
ATOM 818 C CA . LEU A 1 103 ? -21.649 1.002 34.650 1.00 89.38 103 LEU A CA 1
ATOM 819 C C . LEU A 1 103 ? -21.794 1.701 36.011 1.00 89.38 103 LEU A C 1
ATOM 821 O O . LEU A 1 103 ? -21.683 1.039 37.045 1.00 89.38 103 LEU A O 1
ATOM 825 N N . ALA A 1 104 ? -22.075 3.008 36.016 1.00 90.31 104 ALA A N 1
ATOM 826 C CA . ALA A 1 104 ? -22.279 3.790 37.238 1.00 90.31 104 ALA A CA 1
ATOM 827 C C . ALA A 1 104 ? -23.453 3.252 38.074 1.00 90.31 104 ALA A C 1
ATOM 829 O O . ALA A 1 104 ? -23.321 3.065 39.286 1.00 90.31 104 ALA A O 1
ATOM 830 N N . ASP A 1 105 ? -24.553 2.893 37.410 1.00 91.69 105 ASP A N 1
ATOM 831 C CA . ASP A 1 105 ? -25.764 2.361 38.042 1.00 91.69 105 ASP A CA 1
ATOM 832 C C . ASP A 1 105 ? -25.630 0.884 38.463 1.00 91.69 105 ASP A C 1
ATOM 834 O O . ASP A 1 105 ? -26.540 0.321 39.074 1.00 91.69 105 ASP A O 1
ATOM 838 N N . ARG A 1 106 ? -24.506 0.224 38.132 1.00 87.88 106 ARG A N 1
ATOM 839 C CA . ARG A 1 106 ? -24.251 -1.214 38.366 1.00 87.88 106 ARG A CA 1
ATOM 840 C C . ARG A 1 106 ? -25.352 -2.125 37.807 1.00 87.88 106 ARG A C 1
ATOM 842 O O . ARG A 1 106 ? -25.586 -3.220 38.321 1.00 87.88 106 ARG A O 1
ATOM 849 N N . THR A 1 107 ? -26.015 -1.682 36.741 1.00 85.38 107 THR A N 1
ATOM 850 C CA . THR A 1 107 ? -27.131 -2.405 36.103 1.00 85.38 107 THR A CA 1
ATOM 851 C C . THR A 1 107 ? -26.665 -3.650 35.355 1.00 85.38 107 THR A C 1
ATOM 853 O O . THR A 1 107 ? -27.439 -4.588 35.169 1.00 85.38 107 THR A O 1
ATOM 856 N N . VAL A 1 108 ? -25.391 -3.683 34.952 1.00 84.69 108 VAL A N 1
ATOM 857 C CA . VAL A 1 108 ? -24.782 -4.785 34.204 1.00 84.69 108 VAL A CA 1
ATOM 858 C C . VAL A 1 108 ? -23.443 -5.168 34.826 1.00 84.69 108 VAL A C 1
ATOM 860 O O . VAL A 1 108 ? -22.660 -4.311 35.232 1.00 84.69 108 VAL A O 1
ATOM 863 N N . ARG A 1 109 ? -23.165 -6.476 34.890 1.00 85.75 109 ARG A N 1
ATOM 864 C CA . ARG A 1 109 ? -21.834 -7.000 35.223 1.00 85.75 109 ARG A CA 1
ATOM 865 C C . ARG A 1 109 ? -21.013 -7.106 33.942 1.00 85.75 109 ARG A C 1
ATOM 867 O O . ARG A 1 109 ? -21.345 -7.911 33.076 1.00 85.75 109 ARG A O 1
ATOM 874 N N . LEU A 1 110 ? -19.973 -6.288 33.835 1.00 83.00 110 LEU A N 1
ATOM 875 C CA . LEU A 1 110 ? -19.014 -6.303 32.732 1.00 83.00 110 LEU A CA 1
ATOM 876 C C . LEU A 1 110 ? -17.691 -6.922 33.190 1.00 83.00 110 LEU A C 1
ATOM 878 O O . LEU A 1 110 ? -17.402 -6.964 34.387 1.00 83.00 110 LEU A O 1
ATOM 882 N N . ASP A 1 111 ? -16.901 -7.406 32.232 1.00 85.31 111 ASP A N 1
ATOM 883 C CA . ASP A 1 111 ? -15.526 -7.832 32.493 1.00 85.31 111 ASP A CA 1
ATOM 884 C C . ASP A 1 111 ? -14.693 -6.643 32.995 1.00 85.31 111 ASP A C 1
ATOM 886 O O . ASP A 1 111 ? -14.859 -5.519 32.513 1.00 85.31 111 ASP A O 1
ATOM 890 N N . THR A 1 112 ? -13.791 -6.890 33.947 1.00 87.19 112 THR A N 1
ATOM 891 C CA . THR A 1 112 ? -12.921 -5.867 34.541 1.00 87.19 112 THR A CA 1
ATOM 892 C C . THR A 1 112 ? -12.184 -5.047 33.482 1.00 87.19 112 THR A C 1
ATOM 894 O O . THR A 1 112 ? -12.119 -3.830 33.611 1.00 87.19 112 THR A O 1
ATOM 897 N N . LYS A 1 113 ? -11.714 -5.665 32.392 1.00 85.94 113 LYS A N 1
ATOM 898 C CA . LYS A 1 113 ? -11.002 -4.954 31.316 1.00 85.94 113 LYS A CA 1
ATOM 899 C C . LYS A 1 113 ? -11.887 -3.970 30.562 1.00 85.94 113 LYS A C 1
ATOM 901 O O . LYS A 1 113 ? -11.438 -2.888 30.185 1.00 85.94 113 LYS A O 1
ATOM 906 N N . VAL A 1 114 ? -13.152 -4.338 30.352 1.00 85.19 114 VAL A N 1
ATOM 907 C CA . VAL A 1 114 ? -14.141 -3.466 29.706 1.00 85.19 114 VAL A CA 1
ATOM 908 C C . VAL A 1 114 ? -14.462 -2.293 30.628 1.00 85.19 114 VAL A C 1
ATOM 910 O O . VAL A 1 114 ? -14.533 -1.158 30.170 1.00 85.19 114 VAL A O 1
ATOM 913 N N . VAL A 1 115 ? -14.596 -2.546 31.935 1.00 88.62 115 VAL A N 1
ATOM 914 C CA . VAL A 1 115 ? -14.784 -1.492 32.945 1.00 88.62 115 VAL A CA 1
ATOM 915 C C . VAL A 1 115 ? -13.605 -0.523 32.946 1.00 88.62 115 VAL A C 1
ATOM 917 O O . VAL A 1 115 ? -13.821 0.674 32.799 1.00 88.62 115 VAL A O 1
ATOM 920 N N . GLU A 1 116 ? -12.377 -1.035 33.058 1.00 89.94 116 GLU A N 1
ATOM 921 C CA . GLU A 1 116 ? -11.136 -0.247 33.024 1.00 89.94 116 GLU A CA 1
ATOM 922 C C . GLU A 1 116 ? -11.038 0.607 31.757 1.00 89.94 116 GLU A C 1
ATOM 924 O O . GLU A 1 116 ? -10.667 1.777 31.820 1.00 89.94 116 GLU A O 1
ATOM 929 N N . SER A 1 117 ? -11.439 0.047 30.616 1.00 88.38 117 SER A N 1
ATOM 930 C CA . SER A 1 117 ? -11.443 0.757 29.338 1.00 88.38 117 SER A CA 1
ATOM 931 C C . SER A 1 117 ? -12.509 1.852 29.267 1.00 88.38 117 SER A C 1
ATOM 933 O O . SER A 1 117 ? -12.255 2.894 28.677 1.00 88.38 117 SER A O 1
ATOM 935 N N . LEU A 1 118 ? -13.699 1.641 29.841 1.00 88.94 118 LEU A N 1
ATOM 936 C CA . LEU A 1 118 ? -14.798 2.617 29.813 1.00 88.94 118 LEU A CA 1
ATOM 937 C C . LEU A 1 118 ? -14.603 3.778 30.798 1.00 88.94 118 LEU A C 1
ATOM 939 O O . LEU A 1 118 ? -15.130 4.861 30.557 1.00 88.94 118 LEU A O 1
ATOM 943 N N . ILE A 1 119 ? -13.870 3.566 31.895 1.00 91.19 119 ILE A N 1
ATOM 944 C CA . ILE A 1 119 ? -13.538 4.632 32.857 1.00 91.19 119 ILE A CA 1
ATOM 945 C C . ILE A 1 119 ? -12.288 5.428 32.464 1.00 91.19 119 ILE A C 1
ATOM 947 O O . ILE A 1 119 ? -11.995 6.440 33.100 1.00 91.19 119 ILE A O 1
ATOM 951 N N . ASP A 1 120 ? -11.541 4.979 31.449 1.00 91.44 120 ASP A N 1
ATOM 952 C CA . ASP A 1 120 ? -10.395 5.714 30.917 1.00 91.44 120 ASP A CA 1
ATOM 953 C C . ASP A 1 120 ? -10.881 7.055 30.333 1.00 91.44 120 ASP A C 1
ATOM 955 O O . ASP A 1 120 ? -11.649 7.056 29.366 1.00 91.44 120 ASP A O 1
ATOM 959 N N . PRO A 1 121 ? -10.427 8.210 30.857 1.00 92.69 121 PRO A N 1
ATOM 960 C CA . PRO A 1 121 ? -10.851 9.517 30.359 1.00 92.69 121 PRO A CA 1
ATOM 961 C C . PRO A 1 121 ? -10.473 9.755 28.890 1.00 92.69 121 PRO A C 1
ATOM 963 O O . PRO A 1 121 ? -11.038 10.639 28.253 1.00 92.69 121 PRO A O 1
ATOM 966 N N . GLN A 1 122 ? -9.538 8.979 28.334 1.00 93.44 122 GLN A N 1
ATOM 967 C CA . GLN A 1 122 ? -9.138 9.065 26.929 1.00 93.44 122 GLN A CA 1
ATOM 968 C C . GLN A 1 122 ? -9.880 8.089 26.013 1.00 93.44 122 GLN A C 1
ATOM 970 O O . GLN A 1 122 ? -9.573 8.027 24.821 1.00 93.44 122 GLN A O 1
ATOM 975 N N . VAL A 1 123 ? -10.835 7.303 26.520 1.00 90.81 123 VAL A N 1
ATOM 976 C CA . VAL A 1 123 ? -11.524 6.290 25.706 1.00 90.81 123 VAL A CA 1
ATOM 977 C C . VAL A 1 123 ? -12.245 6.903 24.507 1.00 90.81 123 VAL A C 1
ATOM 979 O O . VAL A 1 123 ? -12.140 6.378 23.401 1.00 90.81 123 VAL A O 1
ATOM 982 N N . GLU A 1 124 ? -12.917 8.041 24.694 1.00 92.56 124 GLU A N 1
ATOM 983 C CA . GLU A 1 124 ? -13.635 8.735 23.623 1.00 92.56 124 GLU A CA 1
ATOM 984 C C . GLU A 1 124 ? -12.674 9.213 22.528 1.00 92.56 124 GLU A C 1
ATOM 986 O O . GLU A 1 124 ? -12.885 8.931 21.347 1.00 92.56 124 GLU A O 1
ATOM 991 N N . GLU A 1 125 ? -11.570 9.854 22.922 1.00 92.56 125 GLU A N 1
ATOM 992 C CA . GLU A 1 125 ? -10.528 10.332 22.009 1.00 92.56 125 GLU A CA 1
ATOM 993 C C . GLU A 1 125 ? -9.906 9.171 21.217 1.00 92.56 125 GLU A C 1
ATOM 995 O O . GLU A 1 125 ? -9.801 9.235 19.989 1.00 92.56 125 GLU A O 1
ATOM 1000 N N . LYS A 1 126 ? -9.570 8.064 21.895 1.00 89.50 126 LYS A N 1
ATOM 1001 C CA . LYS A 1 126 ? -9.025 6.849 21.267 1.00 89.50 126 LYS A CA 1
ATOM 1002 C C . LYS A 1 126 ? -10.017 6.225 20.283 1.00 89.50 126 LYS A C 1
ATOM 1004 O O . LYS A 1 126 ? -9.629 5.863 19.169 1.00 89.50 126 LYS A O 1
ATOM 1009 N N . LEU A 1 127 ? -11.294 6.111 20.655 1.00 89.06 127 LEU A N 1
ATOM 1010 C CA . LEU A 1 127 ? -12.350 5.585 19.781 1.00 89.06 127 LEU A CA 1
ATOM 1011 C C . LEU A 1 127 ? -12.562 6.475 18.554 1.00 89.06 127 LEU A C 1
ATOM 1013 O O . LEU A 1 127 ? -12.679 5.957 17.439 1.00 89.06 127 LEU A O 1
ATOM 1017 N N . GLN A 1 128 ? -12.577 7.796 18.733 1.00 92.06 128 GLN A N 1
ATOM 1018 C CA . GLN A 1 128 ? -12.714 8.756 17.641 1.00 92.06 128 GLN A CA 1
ATOM 1019 C C . GLN A 1 128 ? -11.516 8.693 16.689 1.00 92.06 128 GLN A C 1
ATOM 1021 O O . GLN A 1 128 ? -11.702 8.630 15.471 1.00 92.06 128 GLN A O 1
ATOM 1026 N N . TYR A 1 129 ? -10.294 8.650 17.225 1.00 90.69 129 TYR A N 1
ATOM 1027 C CA . TYR A 1 129 ? -9.075 8.498 16.433 1.00 90.69 129 TYR A CA 1
ATOM 1028 C C . TYR A 1 129 ? -9.101 7.207 15.605 1.00 90.69 129 TYR A C 1
ATOM 1030 O O . TYR A 1 129 ? -8.962 7.254 14.379 1.00 90.69 129 TYR A O 1
ATOM 1038 N N . ASN A 1 130 ? -9.367 6.061 16.241 1.00 88.81 130 ASN A N 1
ATOM 1039 C CA . ASN A 1 130 ? -9.439 4.770 15.551 1.00 88.81 130 ASN A CA 1
ATOM 1040 C C . ASN A 1 130 ? -10.564 4.741 14.503 1.00 88.81 130 ASN A C 1
ATOM 1042 O O . ASN A 1 130 ? -10.389 4.173 13.424 1.00 88.81 130 ASN A O 1
ATOM 1046 N N . THR A 1 131 ? -11.695 5.398 14.773 1.00 90.19 131 THR A N 1
ATOM 1047 C CA . THR A 1 131 ? -12.800 5.548 13.813 1.00 90.19 131 THR A CA 1
ATOM 1048 C C . THR A 1 131 ? -12.375 6.341 12.577 1.00 90.19 131 THR A C 1
ATOM 1050 O O . THR A 1 131 ? -12.615 5.904 11.448 1.00 90.19 131 THR A O 1
ATOM 1053 N N . ASN A 1 132 ? -11.707 7.482 12.762 1.00 91.31 132 ASN A N 1
ATOM 1054 C CA . ASN A 1 132 ? -11.219 8.320 11.660 1.00 91.31 132 ASN A CA 1
ATOM 1055 C C . ASN A 1 132 ? -10.202 7.569 10.793 1.00 91.31 132 ASN A C 1
ATOM 1057 O O . ASN A 1 132 ? -10.228 7.624 9.560 1.00 91.31 132 ASN A O 1
ATOM 1061 N N . LEU A 1 133 ? -9.325 6.821 11.448 1.00 90.69 133 LEU A N 1
ATOM 1062 C CA . LEU A 1 133 ? -8.315 6.014 10.796 1.00 90.69 133 LEU A CA 1
ATOM 1063 C C . LEU A 1 133 ? -8.916 4.849 9.997 1.00 90.69 133 LEU A C 1
ATOM 1065 O O . LEU A 1 133 ? -8.576 4.687 8.825 1.00 90.69 133 LEU A O 1
ATOM 1069 N N . LEU A 1 134 ? -9.845 4.078 10.574 1.00 89.38 134 LEU A N 1
ATOM 1070 C CA . LEU A 1 134 ? -10.554 3.020 9.842 1.00 89.38 134 LEU A CA 1
ATOM 1071 C C . LEU A 1 134 ? -11.347 3.584 8.665 1.00 89.38 134 LEU A C 1
ATOM 1073 O O . LEU A 1 134 ? -11.311 3.010 7.582 1.00 89.38 134 LEU A O 1
ATOM 1077 N N . THR A 1 135 ? -11.993 4.738 8.836 1.00 91.06 135 THR A N 1
ATOM 1078 C CA . THR A 1 135 ? -12.698 5.431 7.745 1.00 91.06 135 THR A CA 1
ATOM 1079 C C . THR A 1 135 ? -11.742 5.773 6.603 1.00 91.06 135 THR A C 1
ATOM 1081 O O . THR A 1 135 ? -12.056 5.571 5.428 1.00 91.06 135 THR A O 1
ATOM 1084 N N . THR A 1 136 ? -10.535 6.235 6.937 1.00 92.69 136 THR A N 1
ATOM 1085 C CA . THR A 1 136 ? -9.497 6.527 5.944 1.00 92.69 136 THR A CA 1
ATOM 1086 C C . THR A 1 136 ? -9.063 5.256 5.218 1.00 92.69 136 THR A C 1
ATOM 1088 O O . THR A 1 136 ? -9.021 5.249 3.990 1.00 92.69 136 THR A O 1
ATOM 1091 N N . ILE A 1 137 ? -8.819 4.162 5.946 1.00 91.50 137 ILE A N 1
ATOM 1092 C CA . ILE A 1 137 ? -8.456 2.855 5.376 1.00 91.50 137 ILE A CA 1
ATOM 1093 C C . ILE A 1 137 ? -9.551 2.334 4.439 1.00 91.50 137 ILE A C 1
ATOM 1095 O O . ILE A 1 137 ? -9.246 1.938 3.316 1.00 91.50 137 ILE A O 1
ATOM 1099 N N . VAL A 1 138 ? -10.821 2.388 4.851 1.00 89.94 138 VAL A N 1
ATOM 1100 C CA . VAL A 1 138 ? -11.964 1.994 4.011 1.00 89.94 138 VAL A CA 1
ATOM 1101 C C . VAL A 1 138 ? -11.979 2.804 2.715 1.00 89.94 138 VAL A C 1
ATOM 1103 O O . VAL A 1 138 ? -12.079 2.226 1.636 1.00 89.94 138 VAL A O 1
ATOM 1106 N N . SER A 1 139 ? -11.744 4.118 2.785 1.00 92.94 139 SER A N 1
ATOM 1107 C CA . SER A 1 139 ? -11.649 4.958 1.584 1.00 92.94 139 SER A CA 1
ATOM 1108 C C . SER A 1 139 ? -10.503 4.548 0.647 1.00 92.94 139 SER A C 1
ATOM 1110 O O . SER A 1 139 ? -10.636 4.676 -0.573 1.00 92.94 139 SER A O 1
ATOM 1112 N N . ILE A 1 140 ? -9.373 4.061 1.177 1.00 93.50 140 ILE A N 1
ATOM 1113 C CA . ILE A 1 140 ? -8.266 3.534 0.359 1.00 93.50 140 ILE A CA 1
ATOM 1114 C C . ILE A 1 140 ? -8.708 2.269 -0.378 1.00 93.50 140 ILE A C 1
ATOM 1116 O O . ILE A 1 140 ? -8.482 2.164 -1.585 1.00 93.50 140 ILE A O 1
ATOM 1120 N N . ILE A 1 141 ? -9.378 1.344 0.314 1.00 91.06 141 ILE A N 1
ATOM 1121 C CA . ILE A 1 141 ? -9.891 0.099 -0.275 1.00 91.06 141 ILE A CA 1
ATOM 1122 C C . ILE A 1 141 ? -10.893 0.411 -1.384 1.00 91.06 141 ILE A C 1
ATOM 1124 O O . ILE A 1 141 ? -10.696 -0.022 -2.517 1.00 91.06 141 ILE A O 1
ATOM 1128 N N . GLU A 1 142 ? -11.913 1.219 -1.091 1.00 89.69 142 GLU A N 1
ATOM 1129 C CA . GLU A 1 142 ? -12.956 1.594 -2.052 1.00 89.69 142 GLU A CA 1
ATOM 1130 C C . GLU A 1 142 ? -12.371 2.258 -3.302 1.00 89.69 142 GLU A C 1
ATOM 1132 O O . GLU A 1 142 ? -12.844 2.040 -4.417 1.00 89.69 142 GLU A O 1
ATOM 1137 N N . LYS A 1 143 ? -11.319 3.072 -3.142 1.00 90.19 143 LYS A N 1
ATOM 1138 C CA . LYS A 1 143 ? -10.589 3.644 -4.280 1.00 90.19 143 LYS A CA 1
ATOM 1139 C C . LYS A 1 143 ? -9.823 2.571 -5.041 1.00 90.19 143 LYS A C 1
ATOM 1141 O O . LYS A 1 143 ? -9.904 2.561 -6.260 1.00 90.19 143 LYS A O 1
ATOM 1146 N N . SER A 1 144 ? -9.143 1.655 -4.353 1.00 89.56 144 SER A N 1
ATOM 1147 C CA . SER A 1 144 ? -8.377 0.571 -4.985 1.00 89.56 144 SER A CA 1
ATOM 1148 C C . SER A 1 144 ? -9.228 -0.390 -5.824 1.00 89.56 144 SER A C 1
ATOM 1150 O O . SER A 1 144 ? -8.708 -1.035 -6.730 1.00 89.56 144 SER A O 1
ATOM 1152 N N . GLU A 1 145 ? -10.533 -0.466 -5.560 1.00 86.56 145 GLU A N 1
ATOM 1153 C CA . GLU A 1 145 ? -11.473 -1.292 -6.326 1.00 86.56 145 GLU A CA 1
ATOM 1154 C C . GLU A 1 145 ? -11.988 -0.612 -7.605 1.00 86.56 145 GLU A C 1
ATOM 1156 O O . GLU A 1 145 ? -12.599 -1.268 -8.456 1.00 86.56 145 GLU A O 1
ATOM 1161 N N . LYS A 1 146 ? -11.736 0.692 -7.789 1.00 89.56 146 LYS A N 1
ATOM 1162 C CA . LYS A 1 146 ? -12.137 1.409 -9.005 1.00 89.56 146 LYS A CA 1
ATOM 1163 C C . LYS A 1 146 ? -11.288 0.963 -10.194 1.00 89.56 146 LYS A C 1
ATOM 1165 O O . LYS A 1 146 ? -10.074 0.837 -10.102 1.00 89.56 146 LYS A O 1
ATOM 1170 N N . GLN A 1 147 ? -11.927 0.814 -11.355 1.00 81.38 147 GLN A N 1
ATOM 1171 C CA . GLN A 1 147 ? -11.281 0.298 -12.573 1.00 81.38 147 GLN A CA 1
ATOM 1172 C C . GLN A 1 147 ? -10.083 1.128 -13.062 1.00 81.38 147 GLN A C 1
ATOM 1174 O O . GLN A 1 147 ? -9.192 0.584 -13.704 1.00 81.38 147 GLN A O 1
ATOM 1179 N N . ASN A 1 148 ? -10.057 2.427 -12.756 1.00 86.81 148 ASN A N 1
ATOM 1180 C CA . ASN A 1 148 ? -9.016 3.347 -13.221 1.00 86.81 148 ASN A CA 1
ATOM 1181 C C . ASN A 1 148 ? -7.918 3.594 -12.182 1.00 86.81 148 ASN A C 1
ATOM 1183 O O . ASN A 1 148 ? -7.052 4.431 -12.411 1.00 86.81 148 ASN A O 1
ATOM 1187 N N . THR A 1 149 ? -7.975 2.920 -11.034 1.00 89.00 149 THR A N 1
ATOM 1188 C CA . THR A 1 149 ? -6.989 3.103 -9.974 1.00 89.00 149 THR A CA 1
ATOM 1189 C C . THR A 1 149 ? -5.793 2.204 -10.226 1.00 89.00 149 THR A C 1
ATOM 1191 O O . THR A 1 149 ? -5.921 0.983 -10.332 1.00 89.00 149 THR A O 1
ATOM 1194 N N . ILE A 1 150 ? -4.620 2.819 -10.334 1.00 89.81 150 ILE A N 1
ATOM 1195 C CA . ILE A 1 150 ? -3.357 2.106 -10.516 1.00 89.81 150 ILE A CA 1
ATOM 1196 C C . ILE A 1 150 ? -2.657 1.916 -9.175 1.00 89.81 150 ILE A C 1
ATOM 1198 O O . ILE A 1 150 ? -2.951 2.582 -8.184 1.00 89.81 150 ILE A O 1
ATOM 1202 N N . MET A 1 151 ? -1.684 1.008 -9.148 1.00 90.75 151 MET A N 1
ATOM 1203 C CA . MET A 1 151 ? -0.920 0.701 -7.941 1.00 90.75 151 MET A CA 1
ATOM 1204 C C . MET A 1 151 ? -0.323 1.957 -7.287 1.00 90.75 151 MET A C 1
ATOM 1206 O O . MET A 1 151 ? -0.440 2.123 -6.077 1.00 90.75 151 MET A O 1
ATOM 1210 N N . ALA A 1 152 ? 0.250 2.863 -8.086 1.00 93.00 152 ALA A N 1
ATOM 1211 C CA . ALA A 1 152 ? 0.843 4.107 -7.600 1.00 93.00 152 ALA A CA 1
ATOM 1212 C C . ALA A 1 152 ? -0.140 4.955 -6.773 1.00 93.00 152 ALA A C 1
ATOM 1214 O O . ALA A 1 152 ? 0.251 5.475 -5.731 1.00 93.00 152 ALA A O 1
ATOM 1215 N N . ASP A 1 153 ? -1.408 5.041 -7.194 1.00 93.75 153 ASP A N 1
ATOM 1216 C CA . ASP A 1 153 ? -2.454 5.809 -6.503 1.00 93.75 153 ASP A CA 1
ATOM 1217 C C . ASP A 1 153 ? -2.753 5.227 -5.122 1.00 93.75 153 ASP A C 1
ATOM 1219 O O . ASP A 1 153 ? -2.937 5.953 -4.146 1.00 93.75 153 ASP A O 1
ATOM 1223 N N . VAL A 1 154 ? -2.819 3.897 -5.036 1.00 94.19 154 VAL A N 1
ATOM 1224 C CA . VAL A 1 154 ? -3.089 3.192 -3.781 1.00 94.19 154 VAL A CA 1
ATOM 1225 C C . VAL A 1 154 ? -1.914 3.374 -2.824 1.00 94.19 154 VAL A C 1
ATOM 1227 O O . VAL A 1 154 ? -2.115 3.718 -1.660 1.00 94.19 154 VAL A O 1
ATOM 1230 N N . ILE A 1 155 ? -0.690 3.184 -3.320 1.00 94.88 155 ILE A N 1
ATOM 1231 C CA . ILE A 1 155 ? 0.537 3.348 -2.535 1.00 94.88 155 ILE A CA 1
ATOM 1232 C C . ILE A 1 155 ? 0.686 4.783 -2.045 1.00 94.88 155 ILE A C 1
ATOM 1234 O O .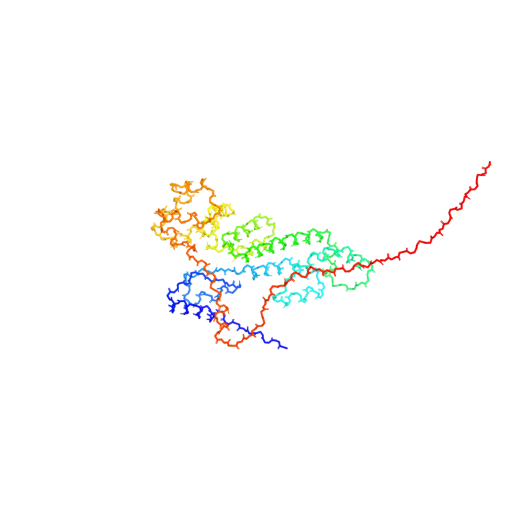 ILE A 1 155 ? 0.989 4.990 -0.875 1.00 94.88 155 ILE A O 1
ATOM 1238 N N . GLU A 1 156 ? 0.370 5.772 -2.880 1.00 96.44 156 GLU A N 1
ATOM 1239 C CA . GLU A 1 156 ? 0.344 7.178 -2.477 1.00 96.44 156 GLU A CA 1
ATOM 1240 C C . GLU A 1 156 ? -0.577 7.407 -1.274 1.00 96.44 156 GLU A C 1
ATOM 1242 O O . GLU A 1 156 ? -0.205 8.086 -0.317 1.00 96.44 156 GLU A O 1
ATOM 1247 N N . LYS A 1 157 ? -1.775 6.811 -1.272 1.00 95.94 157 LYS A N 1
ATOM 1248 C CA . LYS A 1 157 ? -2.694 6.947 -0.135 1.00 95.94 157 LYS A CA 1
ATOM 1249 C C . LYS A 1 157 ? -2.179 6.271 1.127 1.00 95.94 157 LYS A C 1
ATOM 1251 O O . LYS A 1 157 ? -2.356 6.828 2.208 1.00 95.94 157 LYS A O 1
ATOM 1256 N N . TRP A 1 158 ? -1.540 5.113 1.002 1.00 95.62 158 TRP A N 1
ATOM 1257 C CA . TRP A 1 158 ? -0.923 4.446 2.145 1.00 95.62 158 TRP A CA 1
ATOM 1258 C C . TRP A 1 158 ? 0.270 5.227 2.703 1.00 95.62 158 TRP A C 1
ATOM 1260 O O . TRP A 1 158 ? 0.396 5.314 3.920 1.00 95.62 158 TRP A O 1
ATOM 1270 N N . LEU A 1 159 ? 1.092 5.843 1.849 1.00 95.38 159 LEU A N 1
ATOM 1271 C CA . LEU A 1 159 ? 2.204 6.705 2.264 1.00 95.38 159 LEU A CA 1
ATOM 1272 C C . LEU A 1 159 ? 1.706 7.954 2.999 1.00 95.38 159 LEU A C 1
ATOM 1274 O O . LEU A 1 159 ? 2.206 8.274 4.072 1.00 95.38 159 LEU A O 1
ATOM 1278 N N . ILE A 1 160 ? 0.669 8.619 2.475 1.00 95.06 160 ILE A N 1
ATOM 1279 C CA . ILE A 1 160 ? 0.028 9.755 3.158 1.00 95.06 160 ILE A CA 1
ATOM 1280 C C . ILE A 1 160 ? -0.508 9.322 4.527 1.00 95.06 160 ILE A C 1
ATOM 1282 O O . ILE A 1 160 ? -0.316 10.025 5.519 1.00 95.06 160 ILE A O 1
ATOM 1286 N N . LEU A 1 161 ? -1.160 8.156 4.595 1.00 94.00 161 LEU A N 1
ATOM 1287 C CA . LEU A 1 161 ? -1.677 7.631 5.853 1.00 94.00 161 LEU A CA 1
ATOM 1288 C C . LEU A 1 161 ? -0.551 7.358 6.855 1.00 94.00 161 LEU A C 1
ATOM 1290 O O . LEU A 1 161 ? -0.661 7.789 8.000 1.00 94.00 161 LEU A O 1
ATOM 1294 N N . ALA A 1 162 ? 0.527 6.700 6.420 1.00 92.25 162 ALA A N 1
ATOM 1295 C CA . ALA A 1 162 ? 1.697 6.410 7.244 1.00 92.25 162 ALA A CA 1
ATOM 1296 C C . ALA A 1 162 ? 2.329 7.690 7.804 1.00 92.25 162 ALA A C 1
ATOM 1298 O O . ALA A 1 162 ? 2.552 7.766 9.007 1.00 92.25 162 ALA A O 1
ATOM 1299 N N . ALA A 1 163 ? 2.512 8.717 6.969 1.00 90.44 163 ALA A N 1
ATOM 1300 C CA . ALA A 1 163 ? 3.078 10.001 7.382 1.00 90.44 163 ALA A CA 1
ATOM 1301 C C . ALA A 1 163 ? 2.187 10.776 8.372 1.00 90.44 163 ALA A C 1
ATOM 1303 O O . ALA A 1 163 ? 2.686 11.562 9.174 1.00 90.44 163 ALA A O 1
ATOM 1304 N N . SER A 1 164 ? 0.866 10.579 8.310 1.00 89.06 164 SER A N 1
ATOM 1305 C CA . SER A 1 164 ? -0.097 11.239 9.206 1.00 89.06 164 SER A CA 1
ATOM 1306 C C . SER A 1 164 ? -0.388 10.470 10.500 1.00 89.06 164 SER A C 1
ATOM 1308 O O . SER A 1 164 ? -0.972 11.030 11.428 1.00 89.06 164 SER A O 1
ATOM 1310 N N . SER A 1 165 ? -0.028 9.185 10.567 1.00 81.06 165 SER A N 1
ATOM 1311 C CA . SER A 1 165 ? -0.358 8.332 11.704 1.00 81.06 165 SER A CA 1
ATOM 1312 C C . SER A 1 165 ? 0.662 8.509 12.822 1.00 81.06 165 SER A C 1
ATOM 1314 O O . SER A 1 165 ? 1.854 8.310 12.623 1.00 81.06 165 SER A O 1
ATOM 1316 N N . GLN A 1 166 ? 0.185 8.810 14.028 1.00 81.12 166 GLN A N 1
ATOM 1317 C CA . GLN A 1 166 ? 1.031 8.895 15.225 1.00 81.12 166 GLN A CA 1
ATOM 1318 C C . GLN A 1 166 ? 1.282 7.522 15.874 1.00 81.12 166 GLN A C 1
ATOM 1320 O O . GLN A 1 166 ? 1.788 7.444 16.988 1.00 81.12 166 GLN A O 1
ATOM 1325 N N . TYR A 1 167 ? 0.860 6.430 15.229 1.00 77.62 167 TYR A N 1
ATOM 1326 C CA . TYR A 1 167 ? 0.760 5.122 15.867 1.00 77.62 167 TYR A CA 1
ATOM 1327 C C . TYR A 1 167 ? 1.652 4.089 15.167 1.00 77.62 167 TYR A C 1
ATOM 1329 O O . TYR A 1 167 ? 1.302 3.507 14.132 1.00 77.62 167 TYR A O 1
ATOM 1337 N N . ASP A 1 168 ? 2.809 3.844 15.789 1.00 81.88 168 ASP A N 1
ATOM 1338 C CA . ASP A 1 168 ? 3.896 2.988 15.293 1.00 81.88 168 ASP A CA 1
ATOM 1339 C C . ASP A 1 168 ? 3.450 1.605 14.789 1.00 81.88 168 ASP A C 1
ATOM 1341 O O . ASP A 1 168 ? 3.966 1.153 13.758 1.00 81.88 168 ASP A O 1
ATOM 1345 N N . PRO A 1 169 ? 2.487 0.901 15.427 1.00 84.44 169 PRO A N 1
ATOM 1346 C CA . PRO A 1 169 ? 2.049 -0.398 14.925 1.00 84.44 169 PRO A CA 1
ATOM 1347 C C . PRO A 1 169 ? 1.383 -0.345 13.544 1.00 84.44 169 PRO A C 1
ATOM 1349 O O . PRO A 1 169 ? 1.545 -1.287 12.765 1.00 84.44 169 PRO A O 1
ATOM 1352 N N . ILE A 1 170 ? 0.654 0.728 13.211 1.00 85.31 170 ILE A N 1
ATOM 1353 C CA . ILE A 1 170 ? 0.077 0.887 11.864 1.00 85.31 170 ILE A CA 1
ATOM 1354 C C . ILE A 1 170 ? 1.179 1.225 10.885 1.00 85.31 170 ILE A C 1
ATOM 1356 O O . ILE A 1 170 ? 1.226 0.611 9.827 1.00 85.31 170 ILE A O 1
ATOM 1360 N N . HIS A 1 171 ? 2.071 2.151 11.239 1.00 88.56 171 HIS A N 1
ATOM 1361 C CA . HIS A 1 171 ? 3.195 2.529 10.389 1.00 88.56 171 HIS A CA 1
ATOM 1362 C C . HIS A 1 171 ? 4.029 1.297 10.011 1.00 88.56 171 HIS A C 1
ATOM 1364 O O . HIS A 1 171 ? 4.215 0.988 8.836 1.00 88.56 171 HIS A O 1
ATOM 1370 N N . THR A 1 172 ? 4.398 0.495 11.013 1.00 89.00 172 THR A N 1
ATOM 1371 C CA . THR A 1 172 ? 5.087 -0.789 10.827 1.00 89.00 172 THR A CA 1
ATOM 1372 C C . THR A 1 172 ? 4.304 -1.710 9.899 1.00 89.00 172 THR A C 1
ATOM 1374 O O . THR A 1 172 ? 4.878 -2.352 9.021 1.00 89.00 172 THR A O 1
ATOM 1377 N N . LYS A 1 173 ? 2.978 -1.780 10.062 1.00 88.56 173 LYS A N 1
ATOM 1378 C CA . LYS A 1 173 ? 2.130 -2.630 9.231 1.00 88.56 173 LYS A CA 1
ATOM 1379 C C . LYS A 1 173 ? 2.068 -2.124 7.790 1.00 88.56 173 LYS A C 1
ATOM 1381 O O . LYS A 1 173 ? 2.216 -2.941 6.884 1.00 88.56 173 LYS A O 1
ATOM 1386 N N . ILE A 1 174 ? 1.910 -0.820 7.570 1.00 90.56 174 ILE A N 1
ATOM 1387 C CA . ILE A 1 174 ? 1.924 -0.181 6.246 1.00 90.56 174 ILE A CA 1
ATOM 1388 C C . ILE A 1 174 ? 3.261 -0.428 5.552 1.00 90.56 174 ILE A C 1
ATOM 1390 O O . ILE A 1 174 ? 3.270 -0.838 4.396 1.00 90.56 174 ILE A O 1
ATOM 1394 N N . ASN A 1 175 ? 4.384 -0.339 6.258 1.00 89.50 175 ASN A N 1
ATOM 1395 C CA . ASN A 1 175 ? 5.687 -0.628 5.656 1.00 89.50 175 ASN A CA 1
ATOM 1396 C C . ASN A 1 175 ? 5.793 -2.061 5.111 1.00 89.50 175 ASN A C 1
ATOM 1398 O O . ASN A 1 175 ? 6.501 -2.299 4.141 1.00 89.50 175 ASN A O 1
ATOM 1402 N N . THR A 1 176 ? 5.009 -3.016 5.628 1.00 87.81 176 THR A N 1
ATOM 1403 C CA . THR A 1 176 ? 4.976 -4.380 5.065 1.00 87.81 176 THR A CA 1
ATOM 1404 C C . THR A 1 176 ? 4.290 -4.499 3.697 1.00 87.81 176 THR A C 1
ATOM 1406 O O . THR A 1 176 ? 4.366 -5.567 3.090 1.00 87.81 176 THR A O 1
ATOM 1409 N N . ILE A 1 177 ? 3.598 -3.459 3.218 1.00 87.44 177 ILE A N 1
ATOM 1410 C CA . ILE A 1 177 ? 3.062 -3.381 1.844 1.00 87.44 177 ILE A CA 1
ATOM 1411 C C . ILE A 1 177 ? 3.870 -2.440 0.942 1.00 87.44 177 ILE A C 1
ATOM 1413 O O . ILE A 1 177 ? 3.686 -2.472 -0.276 1.00 87.44 177 ILE A O 1
ATOM 1417 N N . MET A 1 178 ? 4.794 -1.662 1.514 1.00 91.69 178 MET A N 1
ATOM 1418 C CA . MET A 1 178 ? 5.732 -0.787 0.801 1.00 91.69 178 MET A CA 1
ATOM 1419 C C . MET A 1 178 ? 6.893 -1.594 0.215 1.00 91.69 178 MET A C 1
ATOM 1421 O O . MET A 1 178 ? 8.061 -1.387 0.529 1.00 91.69 178 MET A O 1
ATOM 1425 N N . THR A 1 179 ? 6.558 -2.570 -0.625 1.00 90.81 179 THR A N 1
ATOM 1426 C CA . THR A 1 179 ? 7.558 -3.358 -1.354 1.00 90.81 179 THR A CA 1
ATOM 1427 C C . THR A 1 179 ? 8.358 -2.461 -2.306 1.00 90.81 179 THR A C 1
ATOM 1429 O O . THR A 1 179 ? 7.834 -1.433 -2.747 1.00 90.81 179 THR A O 1
ATOM 1432 N N . PRO A 1 180 ? 9.586 -2.844 -2.701 1.00 91.81 180 PRO A N 1
ATOM 1433 C CA . PRO A 1 180 ? 10.352 -2.072 -3.676 1.00 91.81 180 PRO A CA 1
ATOM 1434 C C . PRO A 1 180 ? 9.560 -1.795 -4.963 1.00 91.81 180 PRO A C 1
ATOM 1436 O O . PRO A 1 180 ? 9.452 -0.648 -5.373 1.00 91.81 180 PRO A O 1
ATOM 1439 N N . ALA A 1 181 ? 8.860 -2.798 -5.508 1.00 89.69 181 ALA A N 1
ATOM 1440 C CA . ALA A 1 181 ? 7.984 -2.631 -6.671 1.00 89.69 181 ALA A CA 1
ATOM 1441 C C . ALA A 1 181 ? 6.859 -1.597 -6.452 1.00 89.69 181 ALA A C 1
ATOM 1443 O O . ALA A 1 181 ? 6.541 -0.809 -7.345 1.00 89.69 181 ALA A O 1
ATOM 1444 N N . ALA A 1 182 ? 6.259 -1.579 -5.257 1.00 92.00 182 ALA A N 1
ATOM 1445 C CA . ALA A 1 182 ? 5.222 -0.621 -4.886 1.00 92.00 182 ALA A CA 1
ATOM 1446 C C . ALA A 1 182 ? 5.740 0.816 -4.833 1.00 92.00 182 ALA A C 1
ATOM 1448 O O . ALA A 1 182 ? 5.122 1.730 -5.387 1.00 92.00 182 ALA A O 1
ATOM 1449 N N . LEU A 1 183 ? 6.892 1.000 -4.195 1.00 94.69 183 LEU A N 1
ATOM 1450 C CA . LEU A 1 183 ? 7.555 2.291 -4.090 1.00 94.69 183 LEU A CA 1
ATOM 1451 C C . LEU A 1 183 ? 8.049 2.767 -5.457 1.00 94.69 183 LEU A C 1
ATOM 1453 O O . LEU A 1 183 ? 7.838 3.925 -5.805 1.00 94.69 183 LEU A O 1
ATOM 1457 N N . THR A 1 184 ? 8.588 1.873 -6.288 1.00 93.25 184 THR A N 1
ATOM 1458 C CA . THR A 1 184 ? 8.972 2.162 -7.676 1.00 93.25 184 THR A CA 1
ATOM 1459 C C . THR A 1 184 ? 7.772 2.607 -8.510 1.00 93.25 184 THR A C 1
ATOM 1461 O O . THR A 1 184 ? 7.882 3.572 -9.265 1.00 93.25 184 THR A O 1
ATOM 1464 N N . ALA A 1 185 ? 6.601 1.979 -8.349 1.00 92.06 185 ALA A N 1
ATOM 1465 C CA . ALA A 1 185 ? 5.382 2.415 -9.032 1.00 92.06 185 ALA A CA 1
ATOM 1466 C C . ALA A 1 185 ? 4.984 3.852 -8.648 1.00 92.06 185 ALA A C 1
ATOM 1468 O O . ALA A 1 185 ? 4.590 4.628 -9.518 1.00 92.06 185 ALA A O 1
ATOM 1469 N N . ASN A 1 186 ? 5.114 4.228 -7.370 1.00 95.12 186 ASN A N 1
ATOM 1470 C CA . ASN A 1 186 ? 4.880 5.601 -6.913 1.00 95.12 186 ASN A CA 1
ATOM 1471 C C . ASN A 1 186 ? 5.979 6.573 -7.398 1.00 95.12 186 ASN A C 1
ATOM 1473 O O . ASN A 1 186 ? 5.664 7.656 -7.893 1.00 95.12 186 ASN A O 1
ATOM 1477 N N . LEU A 1 187 ? 7.254 6.176 -7.332 1.00 94.94 187 LEU A N 1
ATOM 1478 C CA . LEU A 1 187 ? 8.397 6.965 -7.806 1.00 94.94 187 LEU A CA 1
ATOM 1479 C C . LEU A 1 187 ? 8.275 7.313 -9.287 1.00 94.94 187 LEU A C 1
ATOM 1481 O O . LEU A 1 187 ? 8.578 8.434 -9.683 1.00 94.94 187 LEU A O 1
ATOM 1485 N N . LEU A 1 188 ? 7.820 6.365 -10.102 1.00 92.56 188 LEU A N 1
ATOM 1486 C CA . LEU A 1 188 ? 7.670 6.512 -11.549 1.00 92.56 188 LEU A CA 1
ATOM 1487 C C . LEU A 1 188 ? 6.302 7.102 -11.948 1.00 92.56 188 LEU A C 1
ATOM 1489 O O . LEU A 1 188 ? 5.935 7.138 -13.123 1.00 92.56 188 LEU A O 1
ATOM 1493 N N . HIS A 1 189 ? 5.514 7.579 -10.986 1.00 92.00 189 HIS A N 1
ATOM 1494 C CA . HIS A 1 189 ? 4.272 8.282 -11.276 1.00 92.00 189 HIS A CA 1
ATOM 1495 C C . HIS A 1 189 ? 4.538 9.775 -11.550 1.00 92.00 189 HIS A C 1
ATOM 1497 O O . HIS A 1 189 ? 5.100 10.441 -10.675 1.00 92.00 189 HIS A O 1
ATOM 1503 N N . PRO A 1 190 ? 4.053 10.348 -12.674 1.00 89.75 190 PRO A N 1
ATOM 1504 C CA . PRO A 1 190 ? 4.370 11.721 -13.092 1.00 89.75 190 PRO A CA 1
ATOM 1505 C C . PRO A 1 190 ? 3.827 12.818 -12.162 1.00 89.75 190 PRO A C 1
ATOM 1507 O O . PRO A 1 190 ? 4.199 13.984 -12.265 1.00 89.75 190 PRO A O 1
ATOM 1510 N N . SER A 1 191 ? 2.916 12.481 -11.249 1.00 90.94 191 SER A N 1
ATOM 1511 C CA . SER A 1 191 ? 2.426 13.430 -10.239 1.00 90.94 191 SER A CA 1
ATOM 1512 C C . SER A 1 191 ? 3.067 13.217 -8.866 1.00 90.94 191 SER A C 1
ATOM 1514 O O . SER A 1 191 ? 3.229 14.185 -8.112 1.00 90.94 191 SER A O 1
ATOM 1516 N N . TYR A 1 192 ? 3.443 11.975 -8.531 1.00 93.50 192 TYR A N 1
ATOM 1517 C CA . TYR A 1 192 ? 3.869 11.614 -7.172 1.00 93.50 192 TYR A CA 1
ATOM 1518 C C . TYR A 1 192 ? 5.380 11.679 -7.017 1.00 93.50 192 TYR A C 1
ATOM 1520 O O . TYR A 1 192 ? 5.838 12.304 -6.067 1.00 93.50 192 TYR A O 1
ATOM 1528 N N . HIS A 1 193 ? 6.154 11.125 -7.959 1.00 92.44 193 HIS A N 1
ATOM 1529 C CA . HIS A 1 193 ? 7.621 11.195 -7.959 1.00 92.44 193 HIS A CA 1
ATOM 1530 C C . HIS A 1 193 ? 8.273 10.820 -6.613 1.00 92.44 193 HIS A C 1
ATOM 1532 O O . HIS A 1 193 ? 9.284 11.404 -6.228 1.00 92.44 193 HIS A O 1
ATOM 1538 N N . GLY A 1 194 ? 7.667 9.908 -5.845 1.00 95.06 194 GLY A N 1
ATOM 1539 C CA . GLY A 1 194 ? 8.185 9.504 -4.535 1.00 95.06 194 GLY A CA 1
ATOM 1540 C C . GLY A 1 194 ? 8.190 10.605 -3.467 1.00 95.06 194 GLY A C 1
ATOM 1541 O O . GLY A 1 194 ? 8.836 10.438 -2.435 1.00 95.06 194 GLY A O 1
ATOM 1542 N N . LYS A 1 195 ? 7.472 11.723 -3.659 1.00 95.12 195 LYS A N 1
ATOM 1543 C CA . LYS A 1 195 ? 7.475 12.889 -2.746 1.00 95.12 195 LYS A CA 1
ATOM 1544 C C . LYS A 1 195 ? 7.242 12.528 -1.276 1.00 95.12 195 LYS A C 1
ATOM 1546 O O . LYS A 1 195 ? 7.816 13.180 -0.407 1.00 95.12 195 LYS A O 1
ATOM 1551 N N . ASN A 1 196 ? 6.419 11.512 -1.013 1.00 95.06 196 ASN A N 1
ATOM 1552 C CA . ASN A 1 196 ? 6.054 11.107 0.343 1.00 95.06 196 ASN A CA 1
ATOM 1553 C C . ASN A 1 196 ? 7.019 10.111 0.997 1.00 95.06 196 ASN A C 1
ATOM 1555 O O . ASN A 1 196 ? 6.864 9.876 2.184 1.00 95.06 196 ASN A O 1
ATOM 1559 N N . PHE A 1 197 ? 7.997 9.545 0.278 1.00 94.81 197 PHE A N 1
ATOM 1560 C CA . PHE A 1 197 ? 8.938 8.578 0.867 1.00 94.81 197 PHE A CA 1
ATOM 1561 C C . PHE A 1 197 ? 10.412 8.840 0.544 1.00 94.81 197 PHE A C 1
ATOM 1563 O O . PHE A 1 197 ? 11.277 8.276 1.199 1.00 94.81 197 PHE A O 1
ATOM 1570 N N . ILE A 1 198 ? 10.742 9.709 -0.417 1.00 91.75 198 ILE A N 1
ATOM 1571 C CA . ILE A 1 198 ? 12.137 9.941 -0.842 1.00 91.75 198 ILE A CA 1
ATOM 1572 C C . ILE A 1 198 ? 13.034 10.498 0.278 1.00 91.75 198 ILE A C 1
ATOM 1574 O O . ILE A 1 198 ? 14.253 10.384 0.232 1.00 91.75 198 ILE A O 1
ATOM 1578 N N . LYS A 1 199 ? 12.435 11.102 1.311 1.00 92.12 199 LYS A N 1
ATOM 1579 C CA . LYS A 1 199 ? 13.151 11.572 2.509 1.00 92.12 199 LYS A CA 1
ATOM 1580 C C . LYS A 1 199 ? 13.459 10.443 3.495 1.00 92.12 199 LYS A C 1
ATOM 1582 O O . LYS A 1 199 ? 14.309 10.606 4.366 1.00 92.12 199 LYS A O 1
ATOM 1587 N N . GLU A 1 200 ? 12.776 9.311 3.375 1.00 93.50 200 GLU A N 1
ATOM 1588 C CA . GLU A 1 200 ? 13.019 8.122 4.177 1.00 93.50 20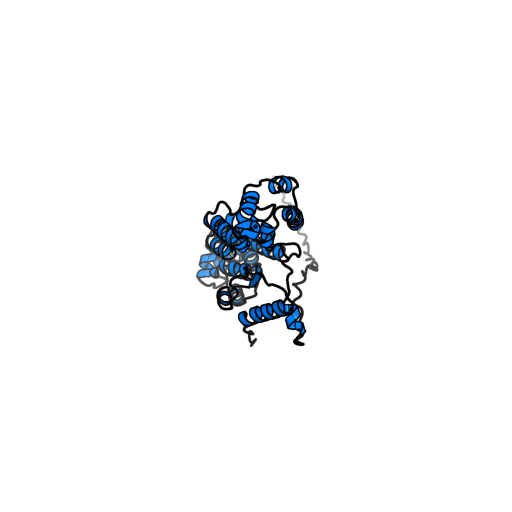0 GLU A CA 1
ATOM 1589 C C . GLU A 1 200 ? 14.119 7.296 3.508 1.00 93.50 200 GLU A C 1
ATOM 1591 O O . GLU A 1 200 ? 13.872 6.535 2.573 1.00 93.50 200 GLU A O 1
ATOM 1596 N N . LEU A 1 201 ? 15.351 7.444 4.010 1.00 93.94 201 LEU A N 1
ATOM 1597 C CA . LEU A 1 201 ? 16.563 6.847 3.428 1.00 93.94 201 LEU A CA 1
ATOM 1598 C C . LEU A 1 201 ? 16.425 5.354 3.107 1.00 93.94 201 LEU A C 1
ATOM 1600 O O . LEU A 1 201 ? 16.972 4.886 2.113 1.00 93.94 201 LEU A O 1
ATOM 1604 N N . HIS A 1 202 ? 15.707 4.600 3.944 1.00 94.38 202 HIS A N 1
ATOM 1605 C CA . HIS A 1 202 ? 15.477 3.180 3.701 1.00 94.38 202 HIS A CA 1
ATOM 1606 C C . HIS A 1 202 ? 14.621 2.942 2.451 1.00 94.38 202 HIS A C 1
ATOM 1608 O O . HIS A 1 202 ? 15.029 2.171 1.586 1.00 94.38 202 HIS A O 1
ATOM 1614 N N . HIS A 1 203 ? 13.473 3.618 2.336 1.00 95.19 203 HIS A N 1
ATOM 1615 C CA . HIS A 1 203 ? 12.561 3.470 1.203 1.00 95.19 203 HIS A CA 1
ATOM 1616 C C . HIS A 1 203 ? 13.188 3.965 -0.104 1.00 95.19 203 HIS A C 1
ATOM 1618 O O . HIS A 1 203 ? 13.090 3.274 -1.118 1.00 95.19 203 HIS A O 1
ATOM 1624 N N . ASP A 1 204 ? 13.878 5.108 -0.088 1.00 94.94 204 ASP A N 1
ATOM 1625 C CA . ASP A 1 204 ? 14.591 5.609 -1.270 1.00 94.94 204 ASP A CA 1
ATOM 1626 C C . ASP A 1 204 ? 15.650 4.604 -1.748 1.00 94.94 204 ASP A C 1
ATOM 1628 O O . ASP A 1 204 ? 15.650 4.186 -2.908 1.00 94.94 204 ASP 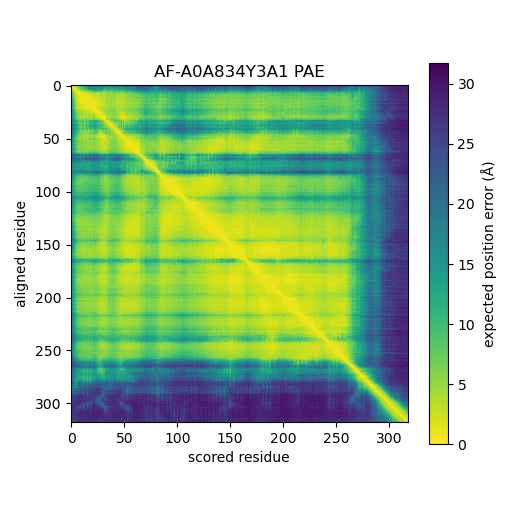A O 1
ATOM 1632 N N . ARG A 1 205 ? 16.481 4.109 -0.822 1.00 95.88 205 ARG A N 1
ATOM 1633 C CA . ARG A 1 205 ? 17.541 3.145 -1.127 1.00 95.88 205 ARG A CA 1
ATOM 1634 C C . ARG A 1 205 ? 17.008 1.857 -1.754 1.00 95.88 205 ARG A C 1
ATOM 1636 O O . ARG A 1 205 ? 17.473 1.496 -2.832 1.00 95.88 205 ARG A O 1
ATOM 1643 N N . ILE A 1 206 ? 16.044 1.178 -1.122 1.00 95.06 206 ILE A N 1
ATOM 1644 C CA . ILE A 1 206 ? 15.524 -0.099 -1.651 1.00 95.06 206 ILE A CA 1
ATOM 1645 C C . ILE A 1 206 ? 14.834 0.088 -3.006 1.00 95.06 206 ILE A C 1
ATOM 1647 O O . ILE A 1 206 ? 14.868 -0.806 -3.846 1.00 95.06 206 ILE A O 1
ATOM 1651 N N . THR A 1 207 ? 14.233 1.259 -3.235 1.00 94.38 207 THR A N 1
ATOM 1652 C CA . THR A 1 207 ? 13.571 1.593 -4.501 1.00 94.38 207 THR A CA 1
ATOM 1653 C C . THR A 1 207 ? 14.589 1.801 -5.616 1.00 94.38 207 THR A C 1
ATOM 1655 O O . THR A 1 207 ? 14.389 1.307 -6.725 1.00 94.38 207 THR A O 1
ATOM 1658 N N . ILE A 1 208 ? 15.684 2.517 -5.337 1.00 94.25 208 ILE A N 1
ATOM 1659 C CA . ILE A 1 208 ? 16.771 2.742 -6.298 1.00 94.25 208 ILE A CA 1
ATOM 1660 C C . ILE A 1 208 ? 17.494 1.431 -6.611 1.00 94.25 208 ILE A C 1
ATOM 1662 O O . ILE A 1 208 ? 17.739 1.155 -7.784 1.00 94.25 208 ILE A O 1
ATOM 1666 N N . GLU A 1 209 ? 17.822 0.629 -5.594 1.00 94.31 209 GLU A N 1
ATOM 1667 C CA . GLU A 1 209 ? 18.472 -0.678 -5.767 1.00 94.31 209 GLU A CA 1
ATOM 1668 C C . GLU A 1 209 ? 17.621 -1.583 -6.668 1.00 94.31 209 GLU A C 1
ATOM 1670 O O . GLU A 1 209 ? 18.102 -2.037 -7.706 1.00 94.31 209 GLU A O 1
ATOM 1675 N N . PHE A 1 210 ? 16.334 -1.734 -6.340 1.00 92.12 210 PHE A N 1
ATOM 1676 C CA . PHE A 1 210 ? 15.390 -2.523 -7.130 1.00 92.12 210 PHE A CA 1
ATOM 1677 C C . PHE A 1 210 ? 15.250 -2.007 -8.564 1.00 92.12 210 PHE A C 1
ATOM 1679 O O . PHE A 1 210 ? 15.348 -2.774 -9.517 1.00 92.12 210 PHE A O 1
ATOM 1686 N N . LEU A 1 211 ? 15.053 -0.698 -8.749 1.00 91.06 211 LEU A N 1
ATOM 1687 C CA . LEU A 1 211 ? 14.873 -0.149 -10.089 1.00 91.06 211 LEU A CA 1
ATOM 1688 C C . LEU A 1 211 ? 16.132 -0.319 -10.943 1.00 91.06 211 LEU A C 1
ATOM 1690 O O . LEU A 1 211 ? 16.001 -0.651 -12.115 1.00 91.06 211 LEU A O 1
ATOM 1694 N N . THR A 1 212 ? 17.323 -0.125 -10.366 1.00 91.50 212 THR A N 1
ATOM 1695 C CA . THR A 1 212 ? 18.620 -0.311 -11.045 1.00 91.50 212 THR A CA 1
ATOM 1696 C C . THR A 1 212 ? 18.793 -1.757 -11.511 1.00 91.50 212 THR A C 1
ATOM 1698 O O . THR A 1 212 ? 19.226 -1.987 -12.641 1.00 91.50 212 THR A O 1
ATOM 1701 N N . GLU A 1 213 ? 18.415 -2.724 -10.673 1.00 91.00 213 GLU A N 1
ATOM 1702 C CA . GLU A 1 213 ? 18.419 -4.145 -11.028 1.00 91.00 213 GLU A CA 1
ATOM 1703 C C . GLU A 1 213 ? 17.466 -4.438 -12.198 1.00 91.00 213 GLU A C 1
ATOM 1705 O O . GLU A 1 213 ? 17.864 -5.074 -13.174 1.00 91.00 213 GLU A O 1
ATOM 1710 N N . GLU A 1 214 ? 16.245 -3.898 -12.155 1.00 87.88 214 GLU A N 1
ATOM 1711 C CA . GLU A 1 214 ? 15.222 -4.114 -13.187 1.00 87.88 214 GLU A CA 1
ATOM 1712 C C . GLU A 1 214 ? 15.548 -3.432 -14.527 1.00 87.88 214 GLU A C 1
ATOM 1714 O O . GLU A 1 214 ? 15.241 -3.974 -15.592 1.00 87.88 214 GLU A O 1
ATOM 1719 N N . VAL A 1 215 ? 16.159 -2.239 -14.519 1.00 88.69 215 VAL A N 1
ATOM 1720 C CA . VAL A 1 215 ? 16.540 -1.537 -15.763 1.00 88.69 215 VAL A CA 1
ATOM 1721 C C . VAL A 1 215 ? 17.852 -2.043 -16.365 1.00 88.69 215 VAL A C 1
ATOM 1723 O O . VAL A 1 215 ? 18.092 -1.855 -17.563 1.00 88.69 215 VAL A O 1
ATOM 1726 N N . GLY A 1 216 ? 18.715 -2.647 -15.544 1.00 89.88 216 GLY A N 1
ATOM 1727 C CA . GLY A 1 216 ? 20.085 -3.000 -15.900 1.00 89.88 216 GLY A CA 1
ATOM 1728 C C . GLY A 1 216 ? 20.964 -1.788 -16.242 1.00 89.88 216 GLY A C 1
ATOM 1729 O O . GLY A 1 216 ? 20.515 -0.643 -16.300 1.00 89.88 216 GLY A O 1
ATOM 1730 N N . GLN A 1 217 ? 22.244 -2.040 -16.532 1.00 89.25 217 GLN A N 1
ATOM 1731 C CA . GLN A 1 217 ? 23.242 -0.985 -16.777 1.00 89.25 217 GLN A CA 1
ATOM 1732 C C . GLN A 1 217 ? 22.812 0.031 -17.848 1.00 89.25 217 GLN A C 1
ATOM 1734 O O . GLN A 1 217 ? 23.107 1.219 -17.739 1.00 89.25 217 GLN A O 1
ATOM 1739 N N . SER A 1 218 ? 22.098 -0.428 -18.879 1.00 87.38 218 SER A N 1
ATOM 1740 C CA . SER A 1 218 ? 21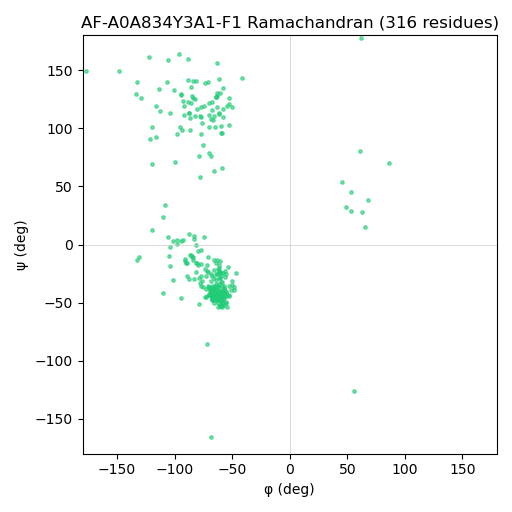.654 0.406 -19.996 1.00 87.38 218 SER A CA 1
ATOM 1741 C C . SER A 1 218 ? 20.534 1.387 -19.650 1.00 87.38 218 SER A C 1
ATOM 1743 O O . SER A 1 218 ? 20.377 2.369 -20.365 1.00 87.38 218 SER A O 1
ATOM 1745 N N . GLY A 1 219 ? 19.743 1.139 -18.601 1.00 89.50 219 GLY A N 1
ATOM 1746 C CA . GLY A 1 219 ? 18.639 2.025 -18.220 1.00 89.50 219 GLY A CA 1
ATOM 1747 C C . GLY A 1 219 ? 18.921 2.901 -16.999 1.00 89.50 219 GLY A C 1
ATOM 1748 O O . GLY A 1 219 ? 18.082 3.728 -16.646 1.00 89.50 219 GLY A O 1
ATOM 1749 N N . VAL A 1 220 ? 20.091 2.763 -16.364 1.00 91.56 220 VAL A N 1
ATOM 1750 C CA . VAL A 1 220 ? 20.490 3.606 -15.222 1.00 91.56 220 VAL A CA 1
ATOM 1751 C C . VAL A 1 220 ? 20.577 5.079 -15.625 1.00 91.56 220 VAL A C 1
ATOM 1753 O O . VAL A 1 220 ? 20.077 5.935 -14.902 1.00 91.56 220 VAL A O 1
ATOM 1756 N N . GLU A 1 221 ? 21.142 5.384 -16.796 1.00 92.81 221 GLU A N 1
ATOM 1757 C CA . GLU A 1 221 ? 21.237 6.767 -17.285 1.00 92.81 221 GLU A CA 1
ATOM 1758 C C . GLU A 1 221 ? 19.850 7.369 -17.568 1.00 92.81 221 GLU A C 1
ATOM 1760 O O . GLU A 1 221 ? 19.571 8.505 -17.181 1.00 92.81 221 GLU A O 1
ATOM 1765 N N . ASP A 1 222 ? 18.942 6.583 -18.163 1.00 92.62 222 ASP A N 1
ATOM 1766 C CA . ASP A 1 222 ? 17.547 6.990 -18.373 1.00 92.62 222 ASP A CA 1
ATOM 1767 C C . ASP A 1 222 ? 16.859 7.308 -17.037 1.00 92.62 222 ASP A C 1
ATOM 1769 O O . ASP A 1 222 ? 16.141 8.305 -16.919 1.00 92.62 222 ASP A O 1
ATOM 1773 N N . PHE A 1 223 ? 17.090 6.478 -16.014 1.00 92.38 223 PHE A N 1
ATOM 1774 C CA . PHE A 1 223 ? 16.556 6.706 -14.675 1.00 92.38 223 PHE A CA 1
ATOM 1775 C C . PHE A 1 223 ? 17.141 7.963 -14.018 1.00 92.38 223 PHE A C 1
ATOM 1777 O O . PHE A 1 223 ? 16.388 8.737 -13.425 1.00 92.38 223 PHE A O 1
ATOM 1784 N N . ILE A 1 224 ? 18.448 8.214 -14.148 1.00 92.75 224 ILE A N 1
ATOM 1785 C CA . ILE A 1 224 ? 19.082 9.445 -13.648 1.00 92.75 224 ILE A CA 1
ATOM 1786 C C . ILE A 1 224 ? 18.451 10.665 -14.321 1.00 92.75 224 ILE A C 1
ATOM 1788 O O . ILE A 1 224 ? 18.069 11.615 -13.640 1.00 92.75 224 ILE A O 1
ATOM 1792 N N . CYS A 1 225 ? 18.259 10.616 -15.641 1.00 93.12 225 CYS A N 1
ATOM 1793 C CA . CYS A 1 225 ? 17.583 11.671 -16.386 1.00 93.12 225 CYS A CA 1
ATOM 1794 C C . CYS A 1 225 ? 16.138 11.888 -15.912 1.00 93.12 225 CYS A C 1
ATOM 1796 O O . CYS A 1 225 ? 15.721 13.037 -15.770 1.00 93.12 225 CYS A O 1
ATOM 1798 N N . TYR A 1 226 ? 15.387 10.821 -15.622 1.00 92.75 226 TYR A N 1
ATOM 1799 C CA . TYR A 1 226 ? 14.042 10.916 -15.043 1.00 92.75 226 TYR A CA 1
ATOM 1800 C C . TYR A 1 226 ? 14.057 11.579 -13.662 1.00 92.75 226 TYR A C 1
ATOM 1802 O O . TYR A 1 226 ? 13.300 12.521 -13.417 1.00 92.75 226 TYR A O 1
ATOM 1810 N N . ARG A 1 227 ? 14.922 11.099 -12.763 1.00 91.12 227 ARG A N 1
ATOM 1811 C CA . ARG A 1 227 ? 15.001 11.559 -11.371 1.00 91.12 227 ARG A CA 1
ATOM 1812 C C . ARG A 1 227 ? 15.419 13.023 -11.280 1.00 91.12 227 ARG A C 1
ATOM 1814 O O . ARG A 1 227 ? 14.827 13.779 -10.516 1.00 91.12 227 ARG A O 1
ATOM 1821 N N . ASP A 1 228 ? 16.391 13.415 -12.094 1.00 92.88 228 ASP A N 1
ATOM 1822 C CA . ASP A 1 228 ? 16.898 14.786 -12.163 1.00 92.88 228 ASP A CA 1
ATOM 1823 C C . ASP A 1 228 ? 16.013 15.693 -13.036 1.00 92.88 228 ASP A C 1
ATOM 1825 O O . ASP A 1 228 ? 16.313 16.876 -13.183 1.00 92.88 228 ASP A O 1
ATOM 1829 N N . LEU A 1 229 ? 14.936 15.146 -13.618 1.00 91.31 229 LEU A N 1
ATOM 1830 C CA . LEU A 1 229 ? 13.998 15.836 -14.507 1.00 91.31 229 LEU A CA 1
ATOM 1831 C C . LEU A 1 229 ? 14.696 16.529 -15.679 1.00 91.31 229 LEU A C 1
ATOM 1833 O O . LEU A 1 229 ? 14.394 17.671 -15.997 1.00 91.31 229 LEU A O 1
ATOM 1837 N N . LYS A 1 230 ? 15.632 15.840 -16.327 1.00 92.75 230 LYS A N 1
ATOM 1838 C CA . LYS A 1 230 ? 16.373 16.351 -17.485 1.00 92.75 230 LYS A CA 1
ATOM 1839 C C . LYS A 1 230 ? 15.635 16.057 -18.794 1.00 92.75 230 LYS A C 1
ATOM 1841 O O . LYS A 1 230 ? 14.830 15.129 -18.891 1.00 92.75 230 LYS A O 1
ATOM 1846 N N . SER A 1 231 ? 15.968 16.802 -19.846 1.00 91.38 231 SER A N 1
ATOM 1847 C CA . SER A 1 231 ? 15.545 16.510 -21.225 1.00 91.38 231 SER A CA 1
ATOM 1848 C C . SER A 1 231 ? 14.015 1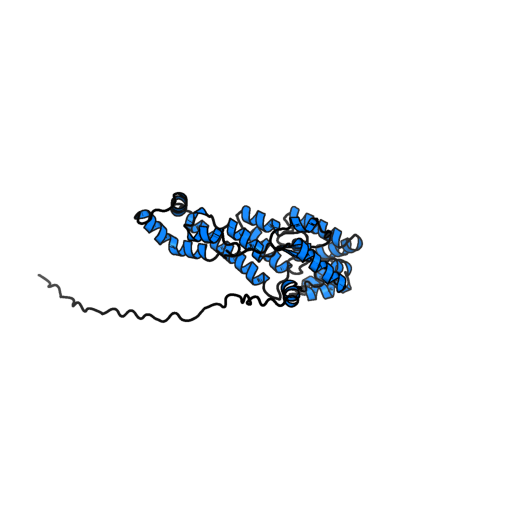6.404 -21.382 1.00 91.38 231 SER A C 1
ATOM 1850 O O . SER A 1 231 ? 13.276 17.319 -21.021 1.00 91.38 231 SER A O 1
ATOM 1852 N N . ILE A 1 232 ? 13.505 15.298 -21.941 1.00 90.69 232 ILE A N 1
ATOM 1853 C CA . ILE A 1 232 ? 12.068 15.105 -22.183 1.00 90.69 232 ILE A CA 1
ATOM 1854 C C . ILE A 1 232 ? 11.245 15.076 -20.890 1.00 90.69 232 ILE A C 1
ATOM 1856 O O . ILE A 1 232 ? 10.063 15.413 -20.926 1.00 90.69 232 ILE A O 1
ATOM 1860 N N . PHE A 1 233 ? 11.846 14.711 -19.756 1.00 90.44 233 PHE A N 1
ATOM 1861 C CA . PHE A 1 233 ? 11.143 14.598 -18.481 1.00 90.44 233 PHE A CA 1
ATOM 1862 C C . PHE A 1 233 ? 10.740 15.964 -17.915 1.00 90.44 233 PHE A C 1
ATOM 1864 O O . PHE A 1 233 ? 9.640 16.084 -17.375 1.00 90.44 233 PHE A O 1
ATOM 1871 N N . GLU A 1 234 ? 11.569 16.995 -18.108 1.00 89.44 234 GLU A N 1
ATOM 1872 C CA . GLU A 1 234 ? 11.250 18.383 -17.745 1.00 89.44 234 GLU A CA 1
ATOM 1873 C C . GLU A 1 234 ? 10.034 18.882 -18.529 1.00 89.44 234 GLU A C 1
ATOM 1875 O O . GLU A 1 234 ? 9.015 19.279 -17.962 1.00 89.44 234 GLU A O 1
ATOM 1880 N N . ASN A 1 235 ? 10.114 18.762 -19.856 1.00 85.56 235 ASN A N 1
ATOM 1881 C CA . ASN A 1 235 ? 9.067 19.200 -20.773 1.00 85.56 235 ASN A CA 1
ATOM 1882 C C . ASN A 1 235 ? 7.760 18.446 -20.536 1.00 85.56 235 ASN A C 1
ATOM 1884 O O . ASN A 1 235 ? 6.684 19.042 -20.545 1.00 85.56 235 ASN A O 1
ATOM 1888 N N . ALA A 1 236 ? 7.844 17.134 -20.307 1.00 83.00 236 ALA A N 1
ATOM 1889 C CA . ALA A 1 236 ? 6.671 16.325 -20.033 1.00 83.00 236 ALA A CA 1
ATOM 1890 C C . ALA A 1 236 ? 6.032 16.698 -18.687 1.00 83.00 236 ALA A C 1
ATOM 1892 O O . ALA A 1 236 ? 4.810 16.731 -18.580 1.00 83.00 236 ALA A O 1
ATOM 1893 N N . ARG A 1 237 ? 6.825 17.043 -17.668 1.00 82.00 237 ARG A N 1
ATOM 1894 C CA . ARG A 1 237 ? 6.294 17.507 -16.380 1.00 82.00 237 ARG A CA 1
ATOM 1895 C C . ARG A 1 237 ? 5.513 18.820 -16.517 1.00 82.00 237 ARG A C 1
ATOM 1897 O O . ARG A 1 237 ? 4.473 18.959 -15.881 1.00 82.00 237 ARG A O 1
ATOM 1904 N N . LEU A 1 238 ? 5.977 19.749 -17.355 1.00 79.12 238 LEU A N 1
ATOM 1905 C CA . LEU A 1 238 ? 5.304 21.036 -17.592 1.00 79.12 238 LEU A CA 1
ATOM 1906 C C . LEU A 1 238 ? 3.939 20.903 -18.285 1.00 79.12 238 LEU A C 1
ATOM 1908 O O . LEU A 1 238 ? 3.113 21.800 -18.176 1.00 79.12 238 LEU A O 1
ATOM 1912 N N . GLN A 1 239 ? 3.683 19.794 -18.982 1.00 81.75 239 GLN A N 1
ATOM 1913 C CA . GLN A 1 239 ? 2.416 19.556 -19.684 1.00 81.75 239 GLN A CA 1
ATOM 1914 C C . GLN A 1 239 ? 1.296 19.007 -18.777 1.00 81.75 239 GLN A C 1
ATOM 1916 O O . GLN A 1 239 ? 0.226 18.682 -19.284 1.00 81.75 239 GLN A O 1
ATOM 1921 N N . GLU A 1 240 ? 1.531 18.890 -17.461 1.00 76.50 240 GLU A N 1
ATOM 1922 C CA . GLU A 1 240 ? 0.551 18.453 -16.449 1.00 76.50 240 GLU A CA 1
ATOM 1923 C C . GLU A 1 240 ? -0.263 17.213 -16.860 1.00 76.50 240 GLU A C 1
ATOM 1925 O O . GLU A 1 240 ? -1.496 17.193 -16.842 1.00 76.50 240 GLU A O 1
ATOM 1930 N N . PHE A 1 241 ? 0.425 16.131 -17.233 1.00 80.31 241 PHE A N 1
ATOM 1931 C CA . PHE A 1 241 ? -0.261 14.885 -17.569 1.00 80.31 241 PHE A CA 1
ATOM 1932 C C . PHE A 1 241 ? -1.052 14.346 -16.374 1.00 80.31 241 PHE A C 1
ATOM 1934 O O . PHE A 1 241 ? -0.486 13.848 -15.403 1.00 80.31 241 PHE A O 1
ATOM 1941 N N . SER A 1 242 ? -2.379 14.366 -16.494 1.00 75.50 242 SER A N 1
ATOM 1942 C CA . SER A 1 242 ? -3.292 13.723 -15.544 1.00 75.50 242 SER A CA 1
ATOM 1943 C C . SER A 1 242 ? -3.306 12.197 -15.673 1.00 75.50 242 SER A C 1
ATOM 1945 O O . SER A 1 242 ? -3.682 11.502 -14.734 1.00 75.50 242 SER A O 1
ATOM 1947 N N . ASN A 1 243 ? -2.892 11.666 -16.831 1.00 84.25 243 ASN A N 1
ATOM 1948 C CA . ASN A 1 243 ? -2.861 10.236 -17.119 1.00 84.25 243 ASN A CA 1
ATOM 1949 C C . ASN A 1 243 ? -1.410 9.724 -17.261 1.00 84.25 243 ASN A C 1
ATOM 1951 O O . ASN A 1 243 ? -0.737 10.069 -18.242 1.00 84.25 243 ASN A O 1
ATOM 1955 N N . PRO A 1 244 ? -0.945 8.839 -16.359 1.00 88.00 244 PRO A N 1
ATOM 1956 C CA . PRO A 1 244 ? 0.396 8.250 -16.413 1.00 88.00 244 PRO A CA 1
ATOM 1957 C C . PRO A 1 244 ? 0.690 7.477 -17.697 1.00 88.00 244 PRO A C 1
ATOM 1959 O O . PRO A 1 244 ? 1.820 7.478 -18.175 1.00 88.00 244 PRO A O 1
ATOM 1962 N N . ILE A 1 245 ? -0.317 6.839 -18.294 1.00 87.50 245 ILE A N 1
ATOM 1963 C CA . ILE A 1 245 ? -0.157 6.081 -19.540 1.00 87.50 245 ILE A CA 1
ATOM 1964 C C . ILE A 1 245 ? 0.212 7.031 -20.683 1.00 87.50 245 ILE A C 1
ATOM 1966 O O . ILE A 1 245 ? 1.114 6.738 -21.467 1.00 87.50 245 ILE A O 1
ATOM 1970 N N . SER A 1 246 ? -0.452 8.186 -20.765 1.00 89.44 246 SER A N 1
ATOM 1971 C CA . SER A 1 246 ? -0.163 9.202 -21.782 1.00 89.44 246 SER A CA 1
ATOM 1972 C C . SER A 1 246 ? 1.247 9.769 -21.626 1.00 89.44 246 SER A C 1
ATOM 1974 O O . SER A 1 246 ? 1.974 9.850 -22.615 1.00 89.44 246 SER A O 1
ATOM 1976 N N . TYR A 1 247 ? 1.648 10.079 -20.388 1.00 90.69 247 TYR A N 1
ATOM 1977 C CA . TYR A 1 247 ? 3.005 10.523 -20.061 1.00 90.69 247 TYR A CA 1
ATOM 1978 C C . TYR A 1 247 ? 4.051 9.515 -20.556 1.00 90.69 247 TYR A C 1
ATOM 1980 O O . TYR A 1 247 ? 4.936 9.841 -21.351 1.00 90.69 247 TYR A O 1
ATOM 1988 N N . TRP A 1 248 ? 3.899 8.251 -20.159 1.00 90.31 248 TRP A N 1
ATOM 1989 C CA . TRP A 1 248 ? 4.861 7.209 -20.494 1.00 90.31 248 TRP A CA 1
ATOM 1990 C C . TRP A 1 248 ? 4.872 6.872 -21.994 1.00 90.31 248 TRP A C 1
ATOM 1992 O O . TRP A 1 248 ? 5.936 6.613 -22.550 1.00 90.31 248 TRP A O 1
ATOM 2002 N N . ASN A 1 249 ? 3.750 6.974 -22.711 1.00 89.00 249 ASN A N 1
ATOM 2003 C CA . ASN A 1 249 ? 3.730 6.793 -24.171 1.00 89.00 249 ASN A CA 1
ATOM 2004 C C . ASN A 1 249 ? 4.590 7.817 -24.933 1.00 89.00 249 ASN A C 1
ATOM 2006 O O . ASN A 1 249 ? 5.090 7.512 -26.020 1.00 89.00 249 ASN A O 1
ATOM 2010 N N . ILE A 1 250 ? 4.767 9.019 -24.384 1.00 89.75 250 ILE A N 1
ATOM 2011 C CA . ILE A 1 250 ? 5.639 10.051 -24.955 1.00 89.75 250 ILE A CA 1
ATOM 2012 C C . ILE A 1 250 ? 7.094 9.748 -24.611 1.00 89.75 250 ILE A C 1
ATOM 2014 O O . ILE A 1 250 ? 7.927 9.656 -25.514 1.00 89.75 250 ILE A O 1
ATOM 2018 N N . VAL A 1 251 ? 7.377 9.508 -23.328 1.00 90.38 251 VAL A N 1
ATOM 2019 C CA . VAL A 1 251 ? 8.727 9.195 -22.839 1.00 90.38 251 VAL A CA 1
ATOM 2020 C C . VAL A 1 251 ? 9.314 7.967 -23.537 1.00 90.38 251 VAL A C 1
ATOM 2022 O O . VAL A 1 251 ? 10.487 7.985 -23.904 1.00 90.38 251 VAL A O 1
ATOM 2025 N N . LYS A 1 252 ? 8.500 6.934 -23.806 1.00 89.62 252 LYS A N 1
ATOM 2026 C CA . LYS A 1 252 ? 8.921 5.683 -24.467 1.00 89.62 252 LYS A CA 1
ATOM 2027 C C . LYS A 1 252 ? 9.698 5.900 -25.760 1.00 89.62 252 LYS A C 1
ATOM 2029 O O . LYS A 1 252 ? 10.515 5.065 -26.132 1.00 89.62 252 LYS A O 1
ATOM 2034 N N . LYS A 1 253 ? 9.387 6.979 -26.479 1.00 90.50 253 LYS A N 1
ATOM 2035 C CA . LYS A 1 253 ? 9.999 7.292 -27.773 1.00 90.50 253 LYS A CA 1
ATOM 2036 C C . LYS A 1 253 ? 11.474 7.673 -27.635 1.00 90.50 253 LYS A C 1
ATOM 2038 O O . LYS A 1 253 ? 12.213 7.506 -28.595 1.00 90.50 253 LYS A O 1
ATOM 2043 N N . VAL A 1 254 ? 11.872 8.177 -26.465 1.00 91.31 254 VAL A N 1
ATOM 2044 C CA . VAL A 1 254 ? 13.232 8.655 -26.174 1.00 91.31 254 VAL A CA 1
ATOM 2045 C C . VAL A 1 254 ? 13.952 7.727 -25.197 1.00 91.31 254 VAL A C 1
ATOM 2047 O O . VAL A 1 254 ? 15.103 7.388 -25.434 1.00 91.31 254 VAL A O 1
ATOM 2050 N N . HIS A 1 255 ? 13.257 7.254 -24.160 1.00 89.94 255 HIS A N 1
ATOM 2051 C CA . HIS A 1 255 ? 13.800 6.373 -23.120 1.00 89.94 255 HIS A CA 1
ATOM 2052 C C . HIS A 1 255 ? 13.031 5.041 -23.084 1.00 89.94 255 HIS A C 1
ATOM 2054 O O . HIS A 1 255 ? 12.235 4.790 -22.172 1.00 89.94 255 HIS A O 1
ATOM 2060 N N . PRO A 1 256 ? 13.175 4.178 -24.110 1.00 88.19 256 PRO A N 1
ATOM 2061 C CA . PRO A 1 256 ? 12.406 2.942 -24.200 1.00 88.19 256 PRO A CA 1
ATOM 2062 C C . PRO A 1 256 ? 12.780 1.926 -23.115 1.00 88.19 256 PRO A C 1
ATOM 2064 O O . PRO A 1 256 ? 11.923 1.119 -22.758 1.00 88.19 256 PRO A O 1
ATOM 2067 N N . ILE A 1 257 ? 14.014 1.951 -22.597 1.00 86.38 257 ILE A N 1
ATOM 2068 C CA . ILE A 1 257 ? 14.538 0.961 -21.640 1.00 86.38 257 ILE A CA 1
ATOM 2069 C C . ILE A 1 257 ? 13.914 1.158 -20.259 1.00 86.38 257 ILE A C 1
ATOM 2071 O O . ILE A 1 257 ? 13.402 0.195 -19.690 1.00 86.38 257 ILE A O 1
ATOM 2075 N N . LEU A 1 258 ? 13.831 2.404 -19.780 1.00 83.75 258 LEU A N 1
ATOM 2076 C CA . LEU A 1 258 ? 13.152 2.750 -18.522 1.00 83.75 258 LEU A CA 1
ATOM 2077 C C . LEU A 1 258 ? 11.688 2.277 -18.479 1.00 83.75 258 LEU A C 1
ATOM 2079 O O . LEU A 1 258 ? 11.126 2.028 -17.420 1.00 83.75 258 LEU A O 1
ATOM 2083 N N . LEU A 1 259 ? 11.062 2.126 -19.646 1.00 78.19 259 LEU A N 1
ATOM 2084 C CA . LEU A 1 259 ? 9.694 1.632 -19.788 1.00 78.19 259 LEU A CA 1
ATOM 2085 C C . LEU A 1 259 ? 9.578 0.119 -19.948 1.00 78.19 259 LEU A C 1
ATOM 2087 O O . LEU A 1 259 ? 8.480 -0.425 -19.838 1.00 78.19 259 LEU A O 1
ATOM 2091 N N . GLN A 1 260 ? 10.674 -0.567 -20.265 1.00 71.88 260 GLN A N 1
ATOM 2092 C CA . GLN A 1 260 ? 10.682 -2.025 -20.315 1.00 71.88 260 GLN A CA 1
ATOM 2093 C C . GLN A 1 260 ? 10.717 -2.643 -18.920 1.00 71.88 260 GLN A C 1
ATOM 2095 O O . GLN A 1 260 ? 10.107 -3.697 -18.759 1.00 71.88 260 GLN A O 1
ATOM 2100 N N . SER A 1 261 ? 11.356 -1.970 -17.962 1.00 64.75 261 SER A N 1
ATOM 2101 C CA . SER A 1 261 ? 11.387 -2.321 -16.535 1.00 64.75 261 SER A CA 1
ATOM 2102 C C . SER A 1 261 ? 10.142 -1.865 -15.769 1.00 64.75 261 SER A C 1
ATOM 2104 O O . SER A 1 261 ? 9.871 -2.321 -14.662 1.00 64.75 261 SER A O 1
ATOM 2106 N N . LEU A 1 262 ? 9.360 -0.950 -16.348 1.00 65.25 262 LEU A N 1
ATOM 2107 C CA . LEU A 1 262 ? 8.128 -0.473 -15.744 1.00 65.25 262 LEU A CA 1
ATOM 2108 C C . LEU A 1 262 ? 7.016 -1.530 -15.838 1.00 65.25 262 LEU A C 1
ATOM 2110 O O . LEU A 1 262 ? 6.742 -2.062 -16.920 1.00 65.25 262 LEU A O 1
ATOM 2114 N N . PRO A 1 263 ? 6.220 -1.712 -14.772 1.00 54.25 263 PRO A N 1
ATOM 2115 C CA . PRO A 1 263 ? 5.039 -2.571 -14.808 1.00 54.25 263 PRO A CA 1
ATOM 2116 C C . PRO A 1 263 ? 3.868 -1.933 -15.575 1.00 54.25 263 PRO A C 1
ATOM 2118 O O . PRO A 1 263 ? 2.754 -2.454 -15.604 1.00 54.25 263 PRO A O 1
ATOM 2121 N N . THR A 1 264 ? 4.092 -0.780 -16.213 1.00 49.84 264 THR A N 1
ATOM 2122 C CA . THR A 1 264 ? 3.107 -0.112 -17.071 1.00 49.84 264 THR A CA 1
ATOM 2123 C C . THR A 1 264 ? 2.765 -0.948 -18.303 1.00 49.84 264 THR A C 1
ATOM 2125 O O . THR A 1 264 ? 1.717 -0.731 -18.918 1.00 49.84 264 THR A O 1
ATOM 2128 N N . LYS A 1 265 ? 3.576 -1.965 -18.636 1.00 46.62 265 LYS A N 1
ATOM 2129 C CA . LYS A 1 265 ? 3.197 -3.042 -19.555 1.00 46.62 265 LYS A CA 1
ATOM 2130 C C . LYS A 1 265 ? 2.118 -3.931 -18.920 1.00 46.62 265 LYS A C 1
ATOM 2132 O O . LYS A 1 265 ? 2.360 -5.068 -18.550 1.00 46.62 265 LYS A O 1
ATOM 2137 N N . LYS A 1 266 ? 0.888 -3.419 -18.896 1.00 47.09 266 LYS A N 1
ATOM 2138 C CA . LYS A 1 266 ? -0.347 -4.185 -18.691 1.00 47.09 266 LYS A CA 1
ATOM 2139 C C . LYS A 1 266 ? -0.414 -4.915 -17.343 1.00 47.09 266 LYS A C 1
ATOM 2141 O O . LYS A 1 266 ? -0.389 -6.141 -17.289 1.00 47.09 266 LYS A O 1
ATOM 2146 N N . PHE A 1 267 ? -0.765 -4.181 -16.290 1.00 43.97 267 PHE A N 1
ATOM 2147 C CA . PHE A 1 267 ? -1.652 -4.738 -15.263 1.00 43.97 267 PHE A CA 1
ATOM 2148 C C . PHE A 1 267 ? -3.045 -4.994 -15.875 1.00 43.97 267 PHE A C 1
ATOM 2150 O O . PHE A 1 267 ? -4.036 -4.368 -15.508 1.00 43.97 267 PHE A O 1
ATOM 2157 N N . GLN A 1 268 ? -3.145 -5.883 -16.867 1.00 42.81 268 GLN A N 1
ATOM 2158 C CA . GLN A 1 268 ? -4.427 -6.502 -17.163 1.00 42.81 268 GLN A CA 1
ATOM 2159 C C . GLN A 1 268 ? -4.705 -7.431 -15.991 1.00 42.81 268 GLN A C 1
ATOM 2161 O O . GLN A 1 268 ? -3.995 -8.412 -15.788 1.00 42.81 268 GLN A O 1
ATOM 2166 N N . LYS A 1 269 ? -5.713 -7.089 -15.188 1.00 48.28 269 LYS A N 1
ATOM 2167 C CA . LYS A 1 269 ? -6.234 -7.973 -14.150 1.00 48.28 269 LYS A CA 1
ATOM 2168 C C . LYS A 1 269 ? -6.705 -9.262 -14.829 1.00 48.28 269 LYS A C 1
ATOM 2170 O O . LYS A 1 269 ? -7.815 -9.313 -15.351 1.00 48.28 269 LYS A O 1
ATOM 2175 N N . VAL A 1 270 ? -5.861 -10.290 -14.845 1.00 43.34 270 VAL A N 1
ATOM 2176 C CA . VAL A 1 270 ? -6.278 -11.642 -15.220 1.00 43.34 270 VAL A CA 1
ATOM 2177 C C . VAL A 1 270 ? -7.033 -12.181 -14.019 1.00 43.34 270 VAL A C 1
ATOM 2179 O O . VAL A 1 270 ? -6.449 -12.478 -12.978 1.00 43.34 270 VAL A O 1
ATOM 2182 N N . ASN A 1 271 ? -8.357 -12.225 -14.125 1.00 46.25 271 ASN A N 1
ATOM 2183 C CA . ASN A 1 271 ? -9.200 -12.734 -13.057 1.00 46.25 271 ASN A CA 1
ATOM 2184 C C . ASN A 1 271 ? -9.173 -14.270 -13.105 1.00 46.25 271 ASN A C 1
ATOM 2186 O O . ASN A 1 271 ? -10.098 -14.907 -13.588 1.00 46.25 271 ASN A O 1
ATOM 2190 N N . VAL A 1 272 ? -8.078 -14.878 -12.635 1.00 45.38 272 VAL A N 1
ATOM 2191 C CA . VAL A 1 272 ? -7.863 -16.341 -12.687 1.00 45.38 272 VAL A CA 1
ATOM 2192 C C . VAL A 1 272 ? -9.007 -17.104 -12.001 1.00 45.38 272 VAL A C 1
ATOM 2194 O O . VAL A 1 272 ? -9.349 -18.217 -12.395 1.00 45.38 272 VAL A O 1
ATOM 2197 N N . GLN A 1 273 ? -9.663 -16.473 -11.022 1.00 44.91 273 GLN A N 1
ATOM 2198 C CA . GLN A 1 273 ? -10.802 -17.048 -10.318 1.00 44.91 273 GLN A CA 1
ATOM 2199 C C . GLN A 1 273 ? -12.013 -17.293 -11.234 1.00 44.91 273 GLN A C 1
ATOM 2201 O O . GLN A 1 273 ? -12.668 -18.314 -11.066 1.00 44.91 273 GLN A O 1
ATOM 2206 N N . SER A 1 274 ? -12.306 -16.429 -12.217 1.00 43.84 274 SER A N 1
ATOM 2207 C CA . SER A 1 274 ? -13.426 -16.675 -13.142 1.00 43.84 274 SER A CA 1
ATOM 2208 C C . SER A 1 274 ? -13.114 -17.786 -14.140 1.00 43.84 274 SER A C 1
ATOM 2210 O O . SER A 1 274 ? -13.978 -18.611 -14.415 1.00 43.84 274 SER A O 1
ATOM 2212 N N . ASP A 1 275 ? -11.875 -17.846 -14.627 1.00 40.06 275 ASP A N 1
ATOM 2213 C CA . ASP A 1 275 ? -11.493 -18.746 -15.721 1.00 40.06 275 ASP A CA 1
ATOM 2214 C C . ASP A 1 275 ? -11.297 -20.198 -15.252 1.00 40.06 275 ASP A C 1
ATOM 2216 O O . ASP A 1 275 ? -11.610 -21.141 -15.985 1.00 40.06 275 ASP A O 1
ATOM 2220 N N . LEU A 1 276 ? -10.825 -20.398 -14.015 1.00 41.53 276 LEU A N 1
ATOM 2221 C CA . LEU A 1 276 ? -10.737 -21.727 -13.398 1.00 41.53 276 LEU A CA 1
ATOM 2222 C C . LEU A 1 276 ? -12.114 -22.243 -12.951 1.00 41.53 276 LEU A C 1
ATOM 2224 O O . LEU A 1 276 ? -12.405 -23.422 -13.131 1.00 41.53 276 LEU A O 1
ATOM 2228 N N . LEU A 1 277 ? -12.995 -21.367 -12.451 1.00 42.06 277 LEU A N 1
ATOM 2229 C CA . LEU A 1 277 ? -14.355 -21.746 -12.039 1.00 42.06 277 LEU A CA 1
ATOM 2230 C C . LEU A 1 277 ? -15.289 -22.056 -13.219 1.00 42.06 277 LEU A C 1
ATOM 2232 O O . LEU A 1 277 ? -16.304 -22.709 -13.019 1.00 42.06 277 LEU A O 1
ATOM 2236 N N . THR A 1 278 ? -14.969 -21.631 -14.445 1.00 44.16 278 THR A N 1
ATOM 2237 C CA . THR A 1 278 ? -15.732 -22.032 -15.643 1.00 44.16 278 THR A CA 1
ATOM 2238 C C . THR A 1 278 ? -15.376 -23.420 -16.180 1.00 44.16 278 THR A C 1
ATOM 2240 O O . THR A 1 278 ? -16.140 -23.961 -16.975 1.00 44.16 278 THR A O 1
ATOM 2243 N N . LYS A 1 279 ? -14.237 -24.008 -15.780 1.00 43.62 279 LYS A N 1
ATOM 2244 C CA . LYS A 1 279 ? -13.845 -25.361 -16.221 1.00 43.62 279 LYS A CA 1
ATOM 2245 C C . LYS A 1 279 ? -14.491 -26.472 -15.395 1.00 43.62 279 LYS A C 1
ATOM 2247 O O . LYS A 1 279 ? -14.793 -27.525 -15.948 1.00 43.62 279 LYS A O 1
ATOM 2252 N N . ASP A 1 280 ? -14.774 -26.206 -14.126 1.00 38.88 280 ASP A N 1
ATOM 2253 C CA . ASP A 1 280 ? -15.535 -27.101 -13.263 1.00 38.88 280 ASP A CA 1
ATOM 2254 C C . ASP A 1 280 ? -16.945 -26.526 -13.111 1.00 38.88 280 ASP A C 1
ATOM 2256 O O . ASP A 1 280 ? -17.090 -25.464 -12.522 1.00 38.88 280 ASP A O 1
ATOM 2260 N N . ASN A 1 281 ? -17.981 -27.191 -13.638 1.00 36.50 281 ASN A N 1
ATOM 2261 C CA . ASN A 1 281 ? -19.402 -26.793 -13.562 1.00 36.50 281 ASN A CA 1
ATOM 2262 C C . ASN A 1 281 ? -19.931 -26.669 -12.110 1.00 36.50 281 ASN A C 1
ATOM 2264 O O . ASN A 1 281 ? -20.795 -27.427 -11.670 1.00 36.50 281 ASN A O 1
ATOM 2268 N N . LEU A 1 282 ? -19.426 -25.710 -11.341 1.00 37.69 282 LEU A N 1
ATOM 2269 C CA . LEU A 1 282 ? -19.794 -25.431 -9.963 1.00 37.69 282 LEU A CA 1
ATOM 2270 C C . LEU A 1 282 ? -20.301 -23.994 -9.892 1.00 37.69 282 LEU A C 1
ATOM 2272 O O . LEU A 1 282 ? -19.555 -23.043 -9.670 1.00 37.69 282 LEU A O 1
ATOM 2276 N N . LEU A 1 283 ? -21.615 -23.860 -10.070 1.00 31.95 283 LEU A N 1
ATOM 2277 C CA . LEU A 1 283 ? -22.367 -22.646 -9.774 1.00 31.95 283 LEU A CA 1
ATOM 2278 C C . LEU A 1 283 ? -22.212 -22.311 -8.282 1.00 31.95 283 LEU A C 1
ATOM 2280 O O . LEU A 1 283 ? -22.930 -22.840 -7.434 1.00 31.95 283 LEU A O 1
ATOM 2284 N N . LEU A 1 284 ? -21.273 -21.428 -7.948 1.00 36.94 284 LEU A N 1
ATOM 2285 C CA . LEU A 1 284 ? -21.309 -20.699 -6.684 1.00 36.94 284 LEU A CA 1
ATOM 2286 C C . LEU A 1 284 ? -22.211 -19.466 -6.851 1.00 36.94 284 LEU A C 1
ATOM 2288 O O . LEU A 1 284 ? -22.166 -18.815 -7.897 1.00 36.94 284 LEU A O 1
ATOM 2292 N N . PRO A 1 285 ? -23.028 -19.121 -5.840 1.00 30.50 285 PRO A N 1
ATOM 2293 C CA . PRO A 1 285 ? -23.859 -17.931 -5.897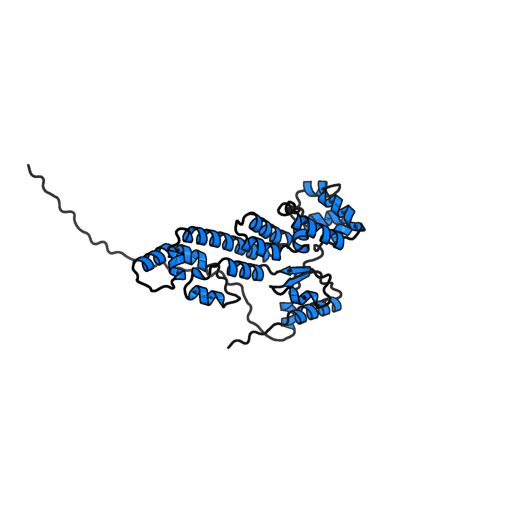 1.00 30.50 285 PRO A CA 1
ATOM 2294 C C . PRO A 1 285 ? -22.961 -16.697 -5.986 1.00 30.50 285 PRO A C 1
ATOM 2296 O O . PRO A 1 285 ? -22.012 -16.546 -5.213 1.00 30.50 285 PRO A O 1
ATOM 2299 N N . SER A 1 286 ? -23.265 -15.823 -6.944 1.00 29.00 286 SER A N 1
ATOM 2300 C CA . SER A 1 286 ? -22.585 -14.548 -7.139 1.00 29.00 286 SER A CA 1
ATOM 2301 C C . SER A 1 286 ? -22.511 -13.784 -5.817 1.00 29.00 286 SER A C 1
ATOM 2303 O O . SER A 1 286 ? -23.545 -13.413 -5.257 1.00 29.00 286 SER A O 1
ATOM 2305 N N . LEU A 1 287 ? -21.297 -13.513 -5.337 1.00 35.62 287 LEU A N 1
ATOM 2306 C CA . LEU A 1 287 ? -21.053 -12.492 -4.323 1.00 35.62 287 LEU A CA 1
ATOM 2307 C C . LEU A 1 287 ? -21.288 -11.130 -4.982 1.00 35.62 287 LEU A C 1
ATOM 2309 O O . LEU A 1 287 ? -20.356 -10.457 -5.413 1.00 35.62 287 LEU A O 1
ATOM 2313 N N . SER A 1 288 ? -22.556 -10.744 -5.120 1.00 29.19 288 SER A N 1
ATOM 2314 C CA . SER A 1 288 ? -22.897 -9.345 -5.323 1.00 29.19 288 SER A CA 1
ATOM 2315 C C . SER A 1 288 ? -22.448 -8.592 -4.079 1.00 29.19 288 SER A C 1
ATOM 2317 O O . SER A 1 288 ? -22.814 -8.978 -2.965 1.00 29.19 288 SER A O 1
ATOM 2319 N N . SER A 1 289 ? -21.682 -7.524 -4.275 1.00 31.61 289 SER A N 1
ATOM 2320 C CA . SER A 1 289 ? -21.456 -6.485 -3.273 1.00 31.61 289 SER A CA 1
ATOM 2321 C C . SER A 1 289 ? -22.776 -6.172 -2.557 1.00 31.61 289 SER A C 1
ATOM 2323 O O . SER A 1 289 ? -23.829 -6.200 -3.210 1.00 31.61 289 SER A O 1
ATOM 2325 N N . PRO A 1 290 ? -22.768 -5.895 -1.241 1.00 29.53 290 PRO A N 1
ATOM 2326 C CA . PRO A 1 290 ? -23.988 -5.515 -0.556 1.00 29.53 290 PRO A CA 1
ATOM 2327 C C . PRO A 1 290 ? -24.541 -4.275 -1.258 1.00 29.53 290 PRO A C 1
ATOM 2329 O O . PRO A 1 290 ? -23.945 -3.200 -1.209 1.00 29.53 290 PRO A O 1
ATOM 2332 N N . LYS A 1 291 ? -25.661 -4.448 -1.972 1.00 28.89 291 LYS A N 1
ATOM 2333 C CA . LYS A 1 291 ? -26.465 -3.329 -2.451 1.00 28.89 291 LYS A CA 1
ATOM 2334 C C . LYS A 1 291 ? -26.745 -2.478 -1.224 1.00 28.89 291 LYS A C 1
ATOM 2336 O O . LYS A 1 291 ? -27.234 -3.000 -0.223 1.00 28.89 291 LYS A O 1
ATOM 2341 N N . SER A 1 292 ? -26.412 -1.197 -1.300 1.00 30.66 292 SER A N 1
ATOM 2342 C CA . SER A 1 292 ? -26.836 -0.210 -0.323 1.00 30.66 292 SER A CA 1
ATOM 2343 C C . SER A 1 292 ? -28.356 -0.299 -0.188 1.00 30.66 292 SER A C 1
ATOM 2345 O O . SER A 1 292 ? -29.112 0.152 -1.046 1.00 30.66 292 SER A O 1
ATOM 2347 N N . ILE A 1 293 ? -28.818 -0.933 0.890 1.00 27.22 293 ILE A N 1
ATOM 2348 C CA . ILE A 1 293 ? -30.203 -0.826 1.330 1.00 27.22 293 ILE A CA 1
ATOM 2349 C C . ILE A 1 293 ? -30.303 0.551 1.977 1.00 27.22 293 ILE A C 1
ATOM 2351 O O . ILE A 1 293 ? -30.104 0.729 3.173 1.00 27.22 293 ILE A O 1
ATOM 2355 N N . LEU A 1 294 ? -30.548 1.546 1.138 1.00 31.22 294 LEU A N 1
ATOM 2356 C CA . LEU A 1 294 ? -31.068 2.839 1.537 1.00 31.22 294 LEU A CA 1
ATOM 2357 C C . LEU A 1 294 ? -32.429 2.950 0.869 1.00 31.22 294 LEU A C 1
ATOM 2359 O O . LEU A 1 294 ? -32.513 3.322 -0.296 1.00 31.22 294 LEU A O 1
ATOM 2363 N N . THR A 1 295 ? -33.481 2.542 1.581 1.00 27.58 295 THR A N 1
ATOM 2364 C CA . THR A 1 295 ? -34.783 3.230 1.588 1.00 27.58 295 THR A CA 1
ATOM 2365 C C . THR A 1 295 ? -35.783 2.577 2.542 1.00 27.58 295 THR A C 1
ATOM 2367 O O . THR A 1 295 ? -35.795 1.364 2.738 1.00 27.58 295 THR A O 1
ATOM 2370 N N . ASN A 1 296 ? -36.647 3.454 3.058 1.00 23.27 296 ASN A N 1
ATOM 2371 C CA . ASN A 1 296 ? -37.889 3.244 3.803 1.00 23.27 296 ASN A CA 1
ATOM 2372 C C . ASN A 1 296 ? -37.765 3.053 5.320 1.00 23.27 296 ASN A C 1
ATOM 2374 O O . ASN A 1 296 ? -38.103 2.009 5.870 1.00 23.27 296 ASN A O 1
ATOM 2378 N N . GLN A 1 297 ? -37.404 4.138 6.013 1.00 26.67 297 GLN A N 1
ATOM 2379 C CA . GLN A 1 297 ? -38.034 4.407 7.305 1.00 26.67 297 GLN A CA 1
ATOM 2380 C C . GLN A 1 297 ? -39.422 4.998 7.043 1.00 26.67 297 GLN A C 1
ATOM 2382 O O . GLN A 1 297 ? -39.560 6.107 6.536 1.00 26.67 297 GLN A O 1
ATOM 2387 N N . SER A 1 298 ? -40.446 4.215 7.359 1.00 27.00 298 SER A N 1
ATOM 2388 C CA . SER A 1 298 ? -41.812 4.677 7.563 1.00 27.00 298 SER A CA 1
ATOM 2389 C C . SER A 1 298 ? -41.864 5.616 8.771 1.00 27.00 298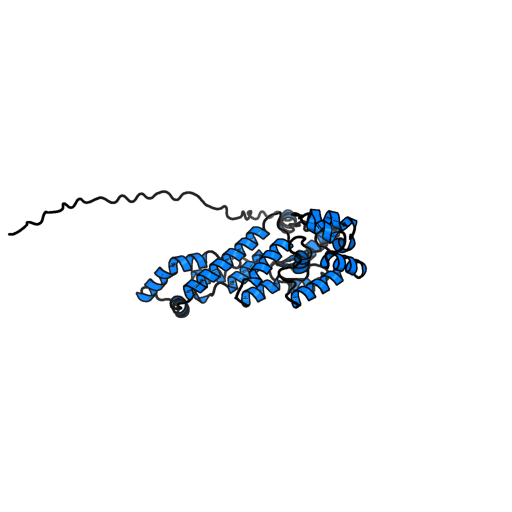 SER A C 1
ATOM 2391 O O . SER A 1 298 ? -41.420 5.248 9.860 1.00 27.00 298 SER A O 1
ATOM 2393 N N . GLU A 1 299 ? -42.423 6.810 8.572 1.00 24.08 299 GLU A N 1
ATOM 2394 C CA . GLU A 1 299 ? -42.792 7.744 9.634 1.00 24.08 299 GLU A CA 1
ATOM 2395 C C . GLU A 1 299 ? -43.717 7.063 10.653 1.00 24.08 299 GLU A C 1
ATOM 2397 O O . GLU A 1 299 ? -44.836 6.664 10.332 1.00 24.08 299 GLU A O 1
ATOM 2402 N N . VAL A 1 300 ? -43.278 6.980 11.909 1.00 24.02 300 VAL A N 1
ATOM 2403 C CA . VAL A 1 300 ? -44.174 6.757 13.046 1.00 24.02 300 VAL A CA 1
ATOM 2404 C C . VAL A 1 300 ? -44.529 8.132 13.606 1.00 24.02 300 VAL A C 1
ATOM 2406 O O . VAL A 1 300 ? -43.758 8.736 14.349 1.00 24.02 300 VAL A O 1
ATOM 2409 N N . LYS A 1 301 ? -45.706 8.646 13.230 1.00 25.08 301 LYS A N 1
ATOM 2410 C CA . LYS A 1 301 ? -46.331 9.802 13.887 1.00 25.08 301 LYS A CA 1
ATOM 2411 C C . LYS A 1 301 ? -46.801 9.388 15.281 1.00 25.08 301 LYS A C 1
ATOM 2413 O O . LYS A 1 301 ? -47.861 8.784 15.429 1.00 25.08 301 LYS A O 1
ATOM 2418 N N . LEU A 1 302 ? -46.036 9.742 16.309 1.00 23.22 302 LEU A N 1
ATOM 2419 C CA . LEU A 1 302 ? -46.519 9.738 17.688 1.00 23.22 302 LEU A CA 1
ATOM 2420 C C . LEU A 1 302 ? -47.389 10.979 17.906 1.00 23.22 302 LEU A C 1
ATOM 2422 O O . LEU A 1 302 ? -46.909 12.109 17.910 1.00 23.22 302 LEU A O 1
ATOM 2426 N N . SER A 1 303 ? -48.693 10.747 18.042 1.00 24.67 303 SER A N 1
ATOM 2427 C CA . SER A 1 303 ? -49.674 11.762 18.426 1.00 24.67 303 SER A CA 1
ATOM 2428 C C . SER A 1 303 ? -49.628 11.923 19.944 1.00 24.67 303 SER A C 1
ATOM 2430 O O . SER A 1 303 ? -49.918 10.973 20.667 1.00 24.67 303 SER A O 1
ATOM 2432 N N . ILE A 1 304 ? -49.254 13.105 20.430 1.00 28.22 304 ILE A N 1
ATOM 2433 C CA . ILE A 1 304 ? -49.343 13.460 21.851 1.00 28.22 304 ILE A CA 1
ATOM 2434 C C . ILE A 1 304 ? -50.695 14.157 22.062 1.00 28.22 304 ILE A C 1
ATOM 2436 O O . ILE A 1 304 ? -50.957 15.155 21.387 1.00 28.22 304 ILE A O 1
ATOM 2440 N N . PRO A 1 305 ? -51.573 13.681 22.964 1.00 29.00 305 PRO A N 1
ATOM 2441 C CA . PRO A 1 305 ? -52.781 14.414 23.307 1.00 29.00 305 PRO A CA 1
ATOM 2442 C C . PRO A 1 305 ? -52.425 15.614 24.193 1.00 29.00 305 PRO A C 1
ATOM 2444 O O . PRO A 1 305 ? -51.899 15.463 25.294 1.00 29.00 305 PRO A O 1
ATOM 2447 N N . HIS A 1 306 ? -52.732 16.820 23.712 1.00 30.72 306 HIS A N 1
ATOM 2448 C CA . HIS A 1 306 ? -52.726 18.027 24.530 1.00 30.72 306 HIS A CA 1
ATOM 2449 C C . HIS A 1 306 ? -53.873 17.962 25.544 1.00 30.72 306 HIS A C 1
ATOM 2451 O O . HIS A 1 306 ? -55.039 18.124 25.189 1.00 30.72 306 HIS A O 1
ATOM 2457 N N . SER A 1 307 ? -53.541 17.755 26.818 1.00 30.62 307 SER A N 1
ATOM 2458 C CA . SER A 1 307 ? -54.430 18.081 27.928 1.00 30.62 307 SER A CA 1
ATOM 2459 C C . SER A 1 307 ? -54.298 19.568 28.251 1.00 30.62 307 SER A C 1
ATOM 2461 O O . SER A 1 307 ? -53.270 20.026 28.752 1.00 30.62 307 SER A O 1
ATOM 2463 N N . THR A 1 308 ? -55.351 20.317 27.959 1.00 36.78 308 THR A N 1
ATOM 2464 C CA . THR A 1 308 ? -55.595 21.681 28.429 1.00 36.78 308 THR A CA 1
ATOM 2465 C C . THR A 1 308 ? -55.611 21.714 29.959 1.00 36.78 308 THR A C 1
ATOM 2467 O O . THR A 1 308 ? -56.496 21.126 30.577 1.00 36.78 308 THR A O 1
ATOM 2470 N N . GLN A 1 309 ? -54.669 22.434 30.571 1.00 36.25 309 GLN A N 1
ATOM 2471 C CA . GLN A 1 309 ? -54.822 22.945 31.931 1.00 36.25 309 GLN A CA 1
ATOM 2472 C C . GLN A 1 309 ? -54.832 24.472 31.895 1.00 36.25 309 GLN A C 1
ATOM 2474 O O . GLN A 1 309 ? -53.905 25.131 31.432 1.00 36.25 309 GLN A O 1
ATOM 2479 N N . SER A 1 310 ? -55.961 24.995 32.350 1.00 35.38 310 SER A N 1
ATOM 2480 C CA . SER A 1 310 ? -56.315 26.390 32.558 1.00 35.38 310 SER A CA 1
ATOM 2481 C C . SER A 1 310 ? -55.444 27.042 33.635 1.00 35.38 310 SER A C 1
ATOM 2483 O O . SER A 1 310 ? -55.396 26.558 34.766 1.00 35.38 310 SER A O 1
ATOM 2485 N N . LEU A 1 311 ? -54.819 28.176 33.301 1.00 36.47 311 LEU A N 1
ATOM 2486 C CA . LEU A 1 311 ? -54.234 29.090 34.281 1.00 36.47 311 LEU A CA 1
ATOM 2487 C C . LEU A 1 311 ? -55.353 29.739 35.111 1.00 36.47 311 LEU A C 1
ATOM 2489 O O . LEU A 1 311 ? -56.168 30.498 34.590 1.00 36.47 311 LEU A O 1
ATOM 2493 N N . SER A 1 312 ? -55.352 29.446 36.409 1.00 40.88 312 SER A N 1
ATOM 2494 C CA . SER A 1 312 ? -56.099 30.170 37.435 1.00 40.88 312 SER A CA 1
ATOM 2495 C C . SER A 1 312 ? -55.310 31.408 37.858 1.00 40.88 312 SER A C 1
ATOM 2497 O O . SER A 1 312 ? -54.156 31.315 38.273 1.00 40.88 312 SER A O 1
ATOM 2499 N N . THR A 1 313 ? -55.958 32.562 37.768 1.00 46.78 313 THR A N 1
ATOM 2500 C CA . THR A 1 313 ? -55.523 33.874 38.254 1.00 46.78 313 THR A CA 1
ATOM 2501 C C . THR A 1 313 ? -55.253 33.882 39.763 1.00 46.78 313 THR A C 1
ATOM 2503 O O . THR A 1 313 ? -56.072 33.395 40.541 1.00 46.78 313 THR A O 1
ATOM 2506 N N . MET A 1 314 ? -54.134 34.484 40.174 1.00 44.12 314 MET A N 1
ATOM 2507 C CA . MET A 1 314 ? -53.875 34.905 41.557 1.00 44.12 314 MET A CA 1
ATOM 2508 C C . MET A 1 314 ? -54.563 36.253 41.838 1.00 44.12 314 MET A C 1
ATOM 2510 O O . MET A 1 314 ? -54.528 37.124 40.966 1.00 44.12 314 MET A O 1
ATOM 2514 N N . PRO A 1 315 ? -55.152 36.464 43.028 1.00 50.44 315 PRO A N 1
ATOM 2515 C CA . PRO A 1 315 ? -55.678 37.760 43.423 1.00 50.44 315 PRO A CA 1
ATOM 2516 C C . PRO A 1 315 ? -54.587 38.644 44.043 1.00 50.44 315 PRO A C 1
ATOM 2518 O O . PRO A 1 315 ? -53.813 38.221 44.898 1.00 50.44 315 PRO A O 1
ATOM 2521 N N . THR A 1 316 ? -54.580 39.906 43.624 1.00 46.59 316 THR A N 1
ATOM 2522 C CA . THR A 1 316 ? -53.998 41.042 44.344 1.00 46.59 316 THR A CA 1
ATOM 2523 C C . THR A 1 316 ? -54.688 41.227 45.693 1.00 46.59 316 THR A C 1
ATOM 2525 O O . THR A 1 316 ? -55.915 41.323 45.744 1.00 46.59 316 THR A O 1
ATOM 2528 N N . ALA A 1 317 ? -53.899 41.346 46.759 1.00 43.53 317 ALA A N 1
ATOM 2529 C CA . ALA A 1 317 ? -54.332 41.907 48.031 1.00 43.53 317 ALA A CA 1
ATOM 2530 C C . ALA A 1 317 ? -53.575 43.218 48.287 1.00 43.53 317 ALA A C 1
ATOM 2532 O O . ALA A 1 317 ? -52.367 43.300 48.061 1.00 43.53 317 ALA A O 1
ATOM 2533 N N . THR A 1 318 ? -54.366 44.210 48.689 1.00 52.34 318 THR A N 1
ATOM 2534 C CA . THR A 1 318 ? -54.045 45.522 49.274 1.00 52.34 318 THR A CA 1
ATOM 2535 C C . THR A 1 318 ? -53.053 45.472 50.421 1.00 52.34 318 THR A C 1
ATOM 2537 O O . THR A 1 318 ? -53.189 44.538 51.245 1.00 52.34 318 THR A O 1
#

Sequence (318 aa):
MKVARNFDWNQIILDAKQLADAKGISIYAVMINDNIDLINKAGFEKLWLLRCNWSFSVLIEKKLIPLDYGGSAFDAAKDKVNCQNWYLLPTCLKNLNAMSNMLADRTVRLDTKVVESLIDPQVEEKLQYNTNLLTTIVSIIEKSEKQNTIMADVIEKWLILAASSQYDPIHTKINTIMTPAALTANLLHPSYHGKNFIKELHHDRITIEFLTEEVGQSGVEDFICYRDLKSIFENARLQEFSNPISYWNIVKKVHPILLQSLPTKKFQKVNVQSDLLTKDNLLLPSLSSPKSILTNQSEVKLSIPHSTQSLSTMPTAT

Solvent-accessible surface area (backbone atoms only — not comparable to full-atom values): 19492 Å² total; per-residue (Å²): 135,84,80,77,78,82,75,60,62,63,57,55,54,50,52,50,47,53,54,26,56,77,67,77,42,85,79,56,66,47,77,42,57,83,72,67,83,63,49,83,76,72,82,46,92,79,46,42,80,39,64,32,62,67,52,48,48,56,56,49,48,66,67,62,50,64,74,49,78,42,62,72,71,48,56,62,44,68,76,36,94,82,56,83,58,74,65,50,42,57,50,48,60,75,40,41,69,60,54,49,48,39,52,74,70,61,76,57,92,71,58,68,58,39,50,57,44,67,70,38,89,56,39,64,60,51,40,52,52,45,38,55,49,47,54,52,52,50,53,50,43,63,47,56,70,38,92,86,50,51,71,30,61,48,46,50,52,51,41,54,48,43,76,70,50,91,48,65,73,56,39,60,54,53,53,75,62,60,40,45,72,46,46,38,40,22,39,73,29,84,85,50,56,29,71,81,40,59,84,42,64,67,59,35,48,48,22,50,54,48,49,42,64,58,33,32,86,85,14,42,61,50,46,50,34,53,75,70,40,40,76,70,43,40,59,52,56,75,65,63,60,89,46,61,68,62,49,48,64,57,47,39,80,78,43,49,50,52,51,68,52,36,72,80,72,64,81,66,84,75,61,60,71,62,64,58,47,68,73,46,96,62,90,68,83,79,84,67,72,85,72,81,85,79,83,80,84,77,85,80,83,81,84,77,84,84,78,89,78,83,88,78,84,82,81,89,78,134

Organism: Aphidius gifuensis (NCBI:txid684658)

Mean predicted aligned error: 11.59 Å

Secondary structure (DSSP, 8-state):
--------HHHHHHHHHHHHHHTTPPP-EEEESS-GGGGGGTT-TT-EEEE-HHHHHHHHHHHHS-GGG-SHHHHHHHS-TT---TTHHHHHHHHHHHHHHHHHTT-S---HHHHHHHH-TTHHHHHHHHHHHHHHHHHHHHHHTSTT--HHHHHHHHHHHHHH---HHHHHHHHTT--HHHHHHHHT-TTTTTTTTTTSHHHHHHHHHHHHHHH-HHHHHHHHHHHTT-THHHHHHHTT-S-HHHHHHHHTTT-TTTTTSSTTS------HHHHHHTTTT--PPP----------------PPP------PPPPP--

Foldseek 3Di:
DDPDPPDPVLVLVVVVCVVCVVVVHDAAEDEDQPCPVSPVPNPPPRHHYAYDLQSLLLVVVLVLPDCLQDDPVSVVQNPDSPDPCLVVLVVCLVCLVVVLVCVVVVVDDDDPSNVVLSPPPCNNVSSVVSSVLSVLSVVLNVQVPDPQDDLLNSLVSLLVSLVPDPDVVSVVSSVVRLQLLSLLLVCLALVRVSVSCCVPVVSVVSNLVVLCVLLDPVQNVVVVCCNVCHDVSVVLSVVVDPDSLVSVVVVCVPRVSSVNSRPSVDPPVPVSVVVVCVVDPDDDPDPDDPDPPDDDDDDDDDDDDDDDDDDDDDDDDD